Protein AF-A0AAW2SGS2-F1 (afdb_monomer_lite)

Foldseek 3Di:
DDWDWDDDDDDDPPDDWDFDDDPPNFTKTWDWDPPPPPPDITIGIDGDPVCCVVCVVVVVVVVVVVVVVVVVVVLQAKEWEADADDPDPLPRTDIDGDDDPAALVPQDDDPVVSVVVVVVLVVLVVCPVVCVVVVHDSDDDDDDDDDPPNCPVSNVSNVCVVVSYHHYDYDCVSQDDPVSVVVVVVPDDDDPSD

Sequence (194 aa):
MYYLFCFGYLRPGTGENQFIADHSSARVWLEDENCEENGVKSLVLKIRKNDKRRILVPYLQHIHQAFDEIEQKRKEVRLYVNVENGLQRDGRWRSTSFTHPATMETVVMDADLKTRIKSDLENFLKSRQYYHRLGRVWKRSYLLYGSAGTGKSTFIAAMAKLLSYDIYEINLHKVENDADLKYLLSKQRKSPYS

Secondary structure (DSSP, 8-state):
-------S-----TT-------TT----EEEEEE-TTTS-EEEEEE--TTTHHHHHHHHHHHHHHHHHHHHHHH--PEEEEE-S---STTTTEEEEE---S--TTTS-S-HHHHHHHHHHHHHHHHTHHHHHHTT----------SSTTSSHHHHHHHHHHHHT--EEE--GGG--SHHHHHHHHHTSPPPTT-

Organism: NCBI:txid2727402

InterPro domains:
  IPR003959 ATPase, AAA-type, core [PF00004] (142-178)
  IPR027417 P-loop containing nucleoside triphosphate hydrolase [G3DSA:3.40.50.300] (94-192)
  IPR027417 P-loop containing nucleoside triphosphate hydrolase [SSF52540] (67-174)
  IPR050747 Mitochondrial chaperone BCS1 subfamily [PTHR23070] (26-187)

pLDDT: mean 73.41, std 19.07, range [25.39, 92.88]

Radius of gyration: 23.43 Å; chains: 1; bounding box: 40×42×60 Å

Structure (mmCIF, N/CA/C/O backbone):
data_AF-A0AAW2SGS2-F1
#
_entry.id   AF-A0AAW2SGS2-F1
#
loop_
_atom_site.group_PDB
_atom_site.id
_atom_site.type_symbol
_atom_site.label_atom_id
_atom_site.label_alt_id
_atom_site.label_comp_id
_atom_site.label_asym_id
_atom_site.label_entity_id
_atom_site.label_seq_id
_atom_site.pdbx_PDB_ins_code
_atom_site.Cartn_x
_atom_site.Cartn_y
_atom_site.Cartn_z
_atom_site.occupancy
_atom_site.B_iso_or_equiv
_atom_site.auth_seq_id
_atom_site.auth_comp_id
_atom_site.auth_asym_id
_atom_site.auth_atom_id
_atom_site.pdbx_PDB_model_num
ATOM 1 N N . MET A 1 1 ? -19.964 -9.150 40.022 1.00 25.39 1 MET A N 1
ATOM 2 C CA . MET A 1 1 ? -18.669 -9.102 39.315 1.00 25.39 1 MET A CA 1
ATOM 3 C C . MET A 1 1 ? -18.929 -9.425 37.860 1.00 25.39 1 MET A C 1
ATOM 5 O O . MET A 1 1 ? -19.714 -10.325 37.613 1.00 25.39 1 MET A O 1
ATOM 9 N N . TYR A 1 2 ? -18.366 -8.674 36.920 1.00 30.22 2 TYR A N 1
ATOM 10 C CA . TYR A 1 2 ? -18.382 -9.043 35.504 1.00 30.22 2 TYR A CA 1
ATOM 11 C C . TYR A 1 2 ? -17.002 -8.722 34.938 1.00 30.22 2 TYR A C 1
ATOM 13 O O . TYR A 1 2 ? -16.531 -7.601 35.119 1.00 30.22 2 TYR A O 1
ATOM 21 N N . TYR A 1 3 ? -16.382 -9.726 34.323 1.00 27.55 3 TYR A N 1
ATOM 22 C CA . TYR A 1 3 ? -15.033 -9.707 33.764 1.00 27.55 3 TYR A CA 1
ATOM 23 C C . TYR A 1 3 ? -15.078 -9.146 32.339 1.00 27.55 3 TYR A C 1
ATOM 25 O O . TYR A 1 3 ? -15.959 -9.514 31.562 1.00 27.55 3 TYR A O 1
ATOM 33 N N . LEU A 1 4 ? -14.153 -8.249 31.998 1.00 35.22 4 LEU A N 1
ATOM 34 C CA . LEU A 1 4 ? -13.966 -7.747 30.639 1.00 35.22 4 LEU A CA 1
ATOM 35 C C . LEU A 1 4 ? -12.483 -7.907 30.294 1.00 35.22 4 LEU A C 1
ATOM 37 O O . LEU A 1 4 ? -11.644 -7.239 30.887 1.00 35.22 4 LEU A O 1
ATOM 41 N N . PHE A 1 5 ? -12.174 -8.823 29.376 1.00 27.20 5 PHE A N 1
ATOM 42 C CA . PHE A 1 5 ? -10.818 -9.053 28.884 1.00 27.20 5 PHE A CA 1
ATOM 43 C C . PHE A 1 5 ? -10.431 -7.942 27.904 1.00 27.20 5 PHE A C 1
ATOM 45 O O . PHE A 1 5 ? -11.118 -7.729 26.905 1.00 27.20 5 PHE A O 1
ATOM 52 N N . CYS A 1 6 ? -9.324 -7.252 28.168 1.00 30.41 6 CYS A N 1
ATOM 53 C CA . CYS A 1 6 ? -8.683 -6.353 27.211 1.00 30.41 6 CYS A CA 1
ATOM 54 C C . CYS A 1 6 ? -7.368 -6.984 26.739 1.00 30.41 6 CYS A C 1
ATOM 56 O O . CYS A 1 6 ? -6.490 -7.272 27.550 1.00 30.41 6 CYS A O 1
ATOM 58 N N . PHE A 1 7 ? -7.233 -7.203 25.429 1.00 26.70 7 PHE A N 1
ATOM 59 C CA . PHE A 1 7 ? -5.984 -7.639 24.808 1.00 26.70 7 PHE A CA 1
ATOM 60 C C . PHE A 1 7 ? -5.076 -6.428 24.541 1.00 26.70 7 PHE A C 1
ATOM 62 O O . PHE A 1 7 ? -5.429 -5.554 23.757 1.00 26.70 7 PHE A O 1
ATOM 69 N N . GLY A 1 8 ? -3.867 -6.448 25.112 1.00 28.47 8 GLY A N 1
ATOM 70 C CA . GLY A 1 8 ? -2.666 -5.937 24.441 1.00 28.47 8 GLY A CA 1
ATOM 71 C C . GLY A 1 8 ? -2.129 -4.551 24.830 1.00 28.47 8 GLY A C 1
ATOM 72 O O . GLY A 1 8 ? -2.483 -3.545 24.232 1.00 28.47 8 GLY A O 1
ATOM 73 N N . TYR A 1 9 ? -1.103 -4.573 25.691 1.00 33.41 9 TYR A N 1
ATOM 74 C CA . TYR A 1 9 ? 0.037 -3.639 25.771 1.00 33.41 9 TYR A CA 1
ATOM 75 C C . TYR A 1 9 ? -0.216 -2.169 26.156 1.00 33.41 9 TYR A C 1
ATOM 77 O O . TYR A 1 9 ? 0.120 -1.248 25.412 1.00 33.41 9 TYR A O 1
ATOM 85 N N . LEU A 1 10 ? -0.602 -1.948 27.414 1.00 33.47 10 LEU A N 1
ATOM 86 C CA . LEU A 1 10 ? -0.064 -0.821 28.183 1.00 33.47 10 LEU A CA 1
ATOM 87 C C . LEU A 1 10 ? 1.308 -1.236 28.739 1.00 33.47 10 LEU A C 1
ATOM 89 O O . LEU A 1 10 ? 1.471 -2.340 29.257 1.00 33.47 10 LEU A O 1
ATOM 93 N N . ARG A 1 11 ? 2.325 -0.383 28.562 1.00 31.25 11 ARG A N 1
ATOM 94 C CA . ARG A 1 11 ? 3.673 -0.578 29.124 1.00 31.25 11 ARG A CA 1
ATOM 95 C C . ARG A 1 11 ? 3.544 -0.901 30.624 1.00 31.25 11 ARG A C 1
ATOM 97 O O . ARG A 1 11 ? 2.903 -0.113 31.318 1.00 31.25 11 ARG A O 1
ATOM 104 N N . PRO A 1 12 ? 4.150 -1.989 31.134 1.00 31.75 12 PRO A N 1
ATOM 105 C CA . PRO A 1 12 ? 4.134 -2.275 32.558 1.00 31.75 12 PRO A CA 1
ATOM 106 C C . PRO A 1 12 ? 5.032 -1.248 33.253 1.00 31.75 12 PRO A C 1
ATOM 108 O O . PRO A 1 12 ? 6.253 -1.379 33.275 1.00 31.75 12 PRO A O 1
ATOM 111 N N . GLY A 1 13 ? 4.419 -0.184 33.768 1.00 30.98 13 GLY A N 1
ATOM 112 C CA . GLY A 1 13 ? 4.980 0.543 34.893 1.00 30.98 13 GLY A CA 1
ATOM 113 C C . GLY A 1 13 ? 4.906 -0.399 36.083 1.00 30.98 13 GLY A C 1
ATOM 114 O O . GLY A 1 13 ? 3.822 -0.794 36.497 1.00 30.98 13 GLY A O 1
ATOM 115 N N . THR A 1 14 ? 6.066 -0.827 36.554 1.00 33.97 14 THR A N 1
ATOM 116 C CA . THR A 1 14 ? 6.258 -1.592 37.781 1.00 33.97 14 THR A CA 1
ATOM 117 C C . THR A 1 14 ? 5.384 -1.059 38.919 1.00 33.97 14 THR A C 1
ATOM 119 O O . THR A 1 14 ? 5.601 0.052 39.390 1.00 33.97 14 THR A O 1
ATOM 122 N N . GLY A 1 15 ? 4.445 -1.883 39.384 1.00 34.34 15 GLY A N 1
ATOM 123 C CA . GLY A 1 15 ? 4.134 -1.987 40.809 1.00 34.34 15 GLY A CA 1
ATOM 124 C C . GLY A 1 15 ? 3.063 -1.090 41.426 1.00 34.34 15 GLY A C 1
ATOM 125 O O . GLY A 1 15 ? 2.877 -1.221 42.629 1.00 34.34 15 GLY A O 1
ATOM 126 N N . GLU A 1 16 ? 2.326 -0.247 40.697 1.00 33.62 16 GLU A N 1
ATOM 127 C CA . GLU A 1 16 ? 1.284 0.570 41.345 1.00 33.62 16 GLU A CA 1
ATOM 128 C C . GLU A 1 16 ? -0.022 0.658 40.553 1.00 33.62 16 GLU A C 1
ATOM 130 O O . GLU A 1 16 ? -0.056 1.007 39.373 1.00 33.62 16 GLU A O 1
ATOM 135 N N . ASN A 1 17 ? -1.112 0.350 41.264 1.00 39.94 17 ASN A N 1
ATOM 136 C CA . ASN A 1 17 ? -2.503 0.555 40.872 1.00 39.94 17 ASN A CA 1
ATOM 137 C C . ASN A 1 17 ? -2.680 1.929 40.206 1.00 39.94 17 ASN A C 1
ATOM 139 O O . ASN A 1 17 ? -2.642 2.961 40.880 1.00 39.94 17 ASN A O 1
ATOM 143 N N . GLN A 1 18 ? -2.903 1.962 38.892 1.00 44.25 18 GLN A N 1
ATOM 144 C CA . GLN A 1 18 ? -3.145 3.226 38.202 1.00 44.25 18 GLN A CA 1
ATOM 145 C C . GLN A 1 18 ? -4.582 3.693 38.447 1.00 44.25 18 GLN A C 1
ATOM 147 O O . GLN A 1 18 ? -5.552 3.088 37.987 1.00 44.25 18 GLN A O 1
ATOM 152 N N . PHE A 1 19 ? -4.706 4.803 39.173 1.00 41.38 19 PHE A N 1
ATOM 153 C CA . PHE A 1 19 ? -5.949 5.546 39.330 1.00 41.38 19 PHE A CA 1
ATOM 154 C C . PHE A 1 19 ? -6.222 6.349 38.060 1.00 41.38 19 PHE A C 1
ATOM 156 O O . PHE A 1 19 ? -5.546 7.339 37.791 1.00 41.38 19 PHE A O 1
ATOM 163 N N . ILE A 1 20 ? -7.246 5.964 37.301 1.00 48.28 20 ILE A N 1
ATOM 164 C CA . ILE A 1 20 ? -7.770 6.806 36.223 1.00 48.28 20 ILE A CA 1
ATOM 165 C C . ILE A 1 20 ? -9.028 7.484 36.764 1.00 48.28 20 ILE A C 1
ATOM 167 O O . ILE A 1 20 ? -10.113 6.901 36.784 1.00 48.28 20 ILE A O 1
ATOM 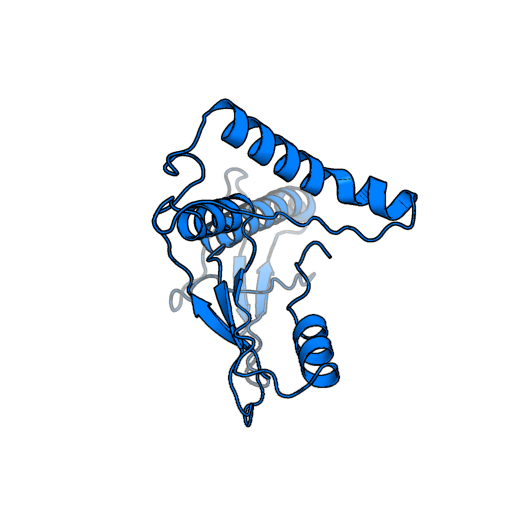171 N N . ALA A 1 21 ? -8.856 8.702 37.280 1.00 40.38 21 ALA A N 1
ATOM 172 C CA . ALA A 1 21 ? -9.964 9.589 37.601 1.00 40.38 21 ALA A CA 1
ATOM 173 C C . ALA A 1 21 ? -10.384 10.304 36.313 1.00 40.38 21 ALA A C 1
ATOM 175 O O . ALA A 1 21 ? -9.720 11.233 35.864 1.00 40.38 21 ALA A O 1
ATOM 176 N N . ASP A 1 22 ? -11.469 9.839 35.703 1.00 44.19 22 ASP A N 1
ATOM 177 C CA . ASP A 1 22 ? -12.114 10.567 34.613 1.00 44.19 22 ASP A CA 1
ATOM 178 C C . ASP A 1 22 ? -12.900 11.775 35.173 1.00 44.19 22 ASP A C 1
ATOM 180 O O . ASP A 1 22 ? -13.290 11.786 36.347 1.00 44.19 22 ASP A O 1
ATOM 184 N N . HIS A 1 23 ? -13.192 12.772 34.328 1.00 43.25 23 HIS A N 1
ATOM 185 C CA . HIS A 1 23 ? -13.952 14.008 34.620 1.00 43.25 23 HIS A CA 1
ATOM 186 C C . HIS A 1 23 ? -15.365 13.778 35.202 1.00 43.25 23 HIS A C 1
ATOM 188 O O . HIS A 1 23 ? -16.111 14.713 35.486 1.00 43.25 23 HIS A O 1
ATOM 194 N N . SER A 1 24 ? -15.744 12.518 35.383 1.00 44.75 24 SER A N 1
ATOM 195 C CA . SER A 1 24 ? -17.030 12.028 35.836 1.00 44.75 24 SER A CA 1
ATOM 196 C C . SER A 1 24 ? -17.050 11.597 37.318 1.00 44.75 24 SER A C 1
ATOM 198 O O . SER A 1 24 ? -18.012 10.954 37.734 1.00 44.75 24 SER A O 1
ATOM 200 N N . SER A 1 25 ? -16.056 11.957 38.144 1.00 50.19 25 SER A N 1
ATOM 201 C CA . SER A 1 25 ? -15.993 11.670 39.601 1.00 50.19 25 SER A CA 1
ATOM 202 C C . SER A 1 25 ? -16.069 10.183 39.982 1.00 50.19 25 SER A C 1
ATOM 204 O O . SER A 1 25 ? -16.288 9.838 41.147 1.00 50.19 25 SER A O 1
ATOM 206 N N . ALA A 1 26 ? -15.899 9.279 39.017 1.00 54.47 26 ALA A N 1
ATOM 207 C CA . ALA A 1 26 ? -16.003 7.852 39.246 1.00 54.47 26 ALA A CA 1
ATOM 208 C C . ALA A 1 26 ? -14.630 7.208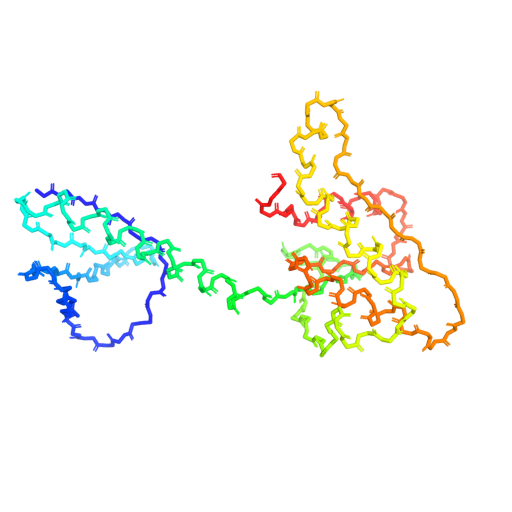 39.439 1.00 54.47 26 ALA A C 1
ATOM 210 O O . ALA A 1 26 ? -13.688 7.474 38.698 1.00 54.47 26 ALA A O 1
ATOM 211 N N . ARG A 1 27 ? -14.528 6.330 40.443 1.00 56.44 27 ARG A N 1
ATOM 212 C CA . ARG A 1 27 ? -13.300 5.582 40.740 1.00 56.44 27 ARG A CA 1
ATOM 213 C C . ARG A 1 27 ? -13.301 4.259 39.983 1.00 56.44 27 ARG A C 1
ATOM 215 O O . ARG A 1 27 ? -14.212 3.448 40.168 1.00 56.44 27 ARG A O 1
ATOM 222 N N . VAL A 1 28 ? -12.271 4.053 39.174 1.00 61.44 28 VAL A N 1
ATOM 223 C CA . VAL A 1 28 ? -12.033 2.841 38.388 1.00 61.44 28 VAL A CA 1
ATOM 224 C C . VAL A 1 28 ? -10.716 2.220 38.845 1.00 61.44 28 VAL A C 1
ATOM 226 O O . VAL A 1 28 ? -9.754 2.947 39.086 1.00 61.44 28 VAL A O 1
ATOM 229 N N . TRP A 1 29 ? -10.686 0.894 38.978 1.00 61.03 29 TRP A N 1
ATOM 230 C CA . TRP A 1 29 ? -9.487 0.146 39.365 1.00 61.03 29 TRP A CA 1
ATOM 231 C C . TRP A 1 29 ? -9.065 -0.759 38.217 1.00 61.03 29 TRP A C 1
ATOM 233 O O . TRP A 1 29 ? -9.915 -1.453 37.653 1.00 61.03 29 TRP A O 1
ATOM 243 N N . LEU A 1 30 ? -7.775 -0.758 37.897 1.00 64.50 30 LEU A N 1
ATOM 244 C CA . LEU A 1 30 ? -7.169 -1.688 36.956 1.00 64.50 30 LEU A CA 1
ATOM 245 C C . LEU A 1 30 ? -6.181 -2.563 37.732 1.00 64.50 30 LEU A C 1
ATOM 247 O O . LEU A 1 30 ? -5.251 -2.035 38.338 1.00 64.50 30 LEU A O 1
ATOM 251 N N . GLU A 1 31 ? -6.401 -3.872 37.734 1.00 66.56 31 GLU A N 1
ATOM 252 C CA . GLU A 1 31 ? -5.503 -4.853 38.351 1.00 66.56 31 GLU A CA 1
ATOM 253 C C . GLU A 1 31 ? -4.899 -5.747 37.262 1.00 66.56 31 GLU A C 1
ATOM 255 O O . GLU A 1 31 ? -5.603 -6.160 36.338 1.00 66.56 31 GLU A O 1
ATOM 260 N N . ASP A 1 32 ? -3.597 -6.019 37.356 1.00 62.91 32 ASP A N 1
ATOM 261 C CA . ASP A 1 32 ? -2.896 -6.976 36.494 1.00 62.91 32 ASP A CA 1
ATOM 262 C C . ASP A 1 32 ? -2.967 -8.359 37.154 1.00 62.91 32 ASP A C 1
ATOM 264 O O . ASP A 1 32 ? -2.407 -8.576 38.231 1.00 62.91 32 ASP A O 1
ATOM 268 N N . GLU A 1 33 ? -3.698 -9.286 36.541 1.00 65.62 33 GLU A N 1
ATOM 269 C CA . GLU A 1 33 ? -3.686 -10.692 36.931 1.00 65.62 33 GLU A CA 1
ATOM 270 C C . GLU A 1 33 ? -2.581 -11.385 36.126 1.00 65.62 33 GLU A C 1
ATOM 272 O O . GLU A 1 33 ? -2.769 -11.756 34.962 1.00 65.62 33 GLU A O 1
ATOM 277 N N . ASN A 1 34 ? -1.413 -11.564 36.752 1.00 55.91 34 ASN A N 1
ATOM 278 C CA . ASN A 1 34 ? -0.358 -12.424 36.220 1.00 55.91 34 ASN A CA 1
ATOM 279 C C . ASN A 1 34 ? -0.822 -13.883 36.307 1.00 55.91 34 ASN A C 1
ATOM 281 O O . ASN A 1 34 ? -0.767 -14.510 37.363 1.00 55.91 34 ASN A O 1
ATOM 285 N N . CYS A 1 35 ? -1.304 -14.423 35.190 1.00 49.22 35 CYS A N 1
ATOM 286 C CA . CYS A 1 35 ? -1.669 -15.828 35.080 1.00 49.22 35 CYS A CA 1
ATOM 287 C C . CYS A 1 35 ? -0.408 -16.642 34.728 1.00 49.22 35 CYS A C 1
ATOM 289 O O . CYS A 1 35 ? 0.026 -16.670 33.573 1.00 49.22 35 CYS A O 1
ATOM 291 N N . GLU A 1 36 ? 0.218 -17.261 35.733 1.00 49.41 36 GLU A N 1
ATOM 292 C CA . GLU A 1 36 ? 1.554 -17.876 35.626 1.00 49.41 36 GLU A CA 1
ATOM 293 C C . GLU A 1 36 ? 1.652 -19.187 34.822 1.00 49.41 36 GLU A C 1
ATOM 295 O O . GLU A 1 36 ? 2.745 -19.727 34.710 1.00 49.41 36 GLU A O 1
ATOM 300 N N . GLU A 1 37 ? 0.603 -19.675 34.151 1.00 51.72 37 GLU A N 1
ATOM 301 C CA . GLU A 1 37 ? 0.710 -20.944 33.401 1.00 51.72 37 GLU A CA 1
ATOM 302 C C . GLU A 1 37 ? 0.590 -20.856 31.872 1.00 51.72 37 GLU A C 1
ATOM 304 O O . GLU A 1 37 ? 0.771 -21.870 31.211 1.00 51.72 37 GLU A O 1
ATOM 309 N N . ASN A 1 38 ? 0.385 -19.681 31.253 1.00 49.72 38 ASN A N 1
ATOM 310 C CA . ASN A 1 38 ? 0.342 -19.595 29.774 1.00 49.72 38 ASN A CA 1
ATOM 311 C C . ASN A 1 38 ? 0.895 -18.301 29.141 1.00 49.72 38 ASN A C 1
ATOM 313 O O . ASN A 1 38 ? 0.697 -18.064 27.950 1.00 49.72 38 ASN A O 1
ATOM 317 N N . GLY A 1 39 ? 1.583 -17.434 29.891 1.00 56.81 39 GLY A N 1
ATOM 318 C CA . GLY A 1 39 ? 2.142 -16.182 29.345 1.00 56.81 39 GLY A CA 1
ATOM 319 C C . GLY A 1 39 ? 1.094 -15.175 28.837 1.00 56.81 39 GLY A C 1
ATOM 320 O O . GLY A 1 39 ? 1.447 -14.151 28.248 1.00 56.81 39 GLY A O 1
ATOM 321 N N . VAL A 1 40 ? -0.194 -15.444 29.069 1.00 52.19 40 VAL A N 1
ATOM 322 C CA . VAL A 1 40 ? -1.301 -14.543 28.752 1.00 52.19 40 VAL A CA 1
ATOM 323 C C . VAL A 1 40 ? -1.455 -13.572 29.916 1.00 52.19 40 VAL A C 1
ATOM 325 O O . VAL A 1 40 ? -1.814 -13.968 31.020 1.00 52.19 40 VAL A O 1
ATOM 328 N N . LYS A 1 41 ? -1.171 -12.293 29.663 1.00 60.16 41 LYS A N 1
ATOM 329 C CA . LYS A 1 41 ? -1.404 -11.210 30.624 1.00 60.16 41 LYS A CA 1
ATOM 330 C C . LYS A 1 41 ? -2.873 -10.803 30.584 1.00 60.16 41 LYS A C 1
ATOM 332 O O . LYS A 1 41 ? -3.381 -10.484 29.506 1.00 60.16 41 LYS A O 1
ATOM 337 N N . SER A 1 42 ? -3.539 -10.799 31.733 1.00 58.84 42 SER A N 1
ATOM 338 C CA . SER A 1 42 ? -4.941 -10.396 31.873 1.00 58.84 42 SER A CA 1
ATOM 339 C C . SER A 1 42 ? -5.057 -9.133 32.716 1.00 58.84 42 SER A C 1
ATOM 341 O O . SER A 1 42 ? -4.542 -9.071 33.822 1.00 58.84 42 SER A O 1
ATOM 343 N N . LEU A 1 43 ? -5.773 -8.132 32.203 1.00 67.06 43 LEU A N 1
ATOM 344 C CA . LEU A 1 43 ? -6.080 -6.896 32.925 1.00 67.06 43 LEU A CA 1
ATOM 345 C C . LEU A 1 43 ? -7.545 -6.918 33.369 1.00 67.06 43 LEU A C 1
ATOM 347 O O . LEU A 1 43 ? -8.438 -7.132 32.545 1.00 67.06 43 LEU A O 1
ATOM 351 N N . VAL A 1 44 ? -7.797 -6.668 34.655 1.00 71.50 44 VAL A N 1
ATOM 352 C CA . VAL A 1 44 ? -9.133 -6.665 35.261 1.00 71.50 44 VAL A CA 1
ATOM 353 C C . VAL A 1 44 ? -9.553 -5.244 35.618 1.00 71.50 44 VAL A C 1
ATOM 355 O O . VAL A 1 44 ? -8.926 -4.570 36.430 1.00 71.50 44 VAL A O 1
ATOM 358 N N . LEU A 1 45 ? -10.672 -4.805 35.041 1.00 73.06 45 LEU A N 1
ATOM 359 C CA . LEU A 1 45 ? -11.278 -3.500 35.300 1.00 73.06 45 LEU A CA 1
ATOM 360 C C . LEU A 1 45 ? -12.413 -3.622 36.332 1.00 73.06 45 LEU A C 1
ATOM 362 O O . LEU A 1 45 ? -13.454 -4.220 36.045 1.00 73.06 45 LEU A O 1
ATOM 366 N N . LYS A 1 46 ? -12.267 -3.027 37.523 1.00 71.06 46 LYS A N 1
ATOM 367 C CA . LYS A 1 46 ? -13.317 -3.011 38.561 1.00 71.06 46 LYS A CA 1
ATOM 368 C C . LYS A 1 46 ? -14.041 -1.664 38.589 1.00 71.06 46 LYS A C 1
ATOM 370 O O . LYS A 1 46 ? -13.435 -0.613 38.794 1.00 71.06 46 LYS A O 1
ATOM 375 N N . ILE A 1 47 ? -15.367 -1.710 38.434 1.00 75.00 47 ILE A N 1
ATOM 376 C CA . ILE A 1 47 ? -16.258 -0.538 38.404 1.00 75.00 47 ILE A CA 1
ATOM 377 C C . ILE A 1 47 ? -17.451 -0.763 39.346 1.00 75.00 47 ILE A C 1
ATOM 379 O O . ILE A 1 47 ? -17.965 -1.880 39.467 1.00 75.00 47 ILE A O 1
ATOM 383 N N . ARG A 1 48 ? -17.935 0.305 39.998 1.00 72.94 48 ARG A N 1
ATOM 384 C CA . ARG A 1 48 ? -19.181 0.280 40.785 1.00 72.94 48 ARG A CA 1
ATOM 385 C C . ARG A 1 48 ? -20.401 -0.018 39.900 1.00 72.94 48 ARG A C 1
ATOM 387 O O . ARG A 1 48 ? -20.528 0.491 38.790 1.00 72.94 48 ARG A O 1
ATOM 394 N N . LYS A 1 49 ? -21.349 -0.812 40.418 1.00 71.38 49 LYS A N 1
ATOM 395 C CA . LYS A 1 49 ? -22.535 -1.289 39.672 1.00 71.38 49 LYS A CA 1
ATOM 396 C C . LYS A 1 49 ? -23.387 -0.149 39.093 1.00 71.38 49 LYS A C 1
ATOM 398 O O . LYS A 1 49 ? -23.873 -0.281 37.972 1.00 71.38 49 LYS A O 1
ATOM 403 N N . ASN A 1 50 ? -23.526 0.953 39.832 1.00 73.94 50 ASN A N 1
ATOM 404 C CA . ASN A 1 50 ? -24.365 2.096 39.452 1.00 73.94 50 ASN A CA 1
ATOM 405 C C . ASN A 1 50 ? -23.751 2.935 38.322 1.00 73.94 50 ASN A C 1
ATOM 407 O O . ASN A 1 50 ? -24.484 3.485 37.508 1.00 73.94 50 ASN A O 1
ATOM 411 N N . ASP A 1 51 ? -22.422 2.958 38.210 1.00 70.19 51 ASP A N 1
ATOM 412 C CA . ASP A 1 51 ? -21.718 3.757 37.203 1.00 70.19 51 ASP A CA 1
ATOM 413 C C . ASP A 1 51 ? -21.348 2.956 35.943 1.00 70.19 51 ASP A C 1
ATOM 415 O O . ASP A 1 51 ? -20.836 3.513 34.971 1.00 70.19 51 ASP A O 1
ATOM 419 N N . LYS A 1 52 ? -21.654 1.648 35.915 1.00 70.31 52 LYS A N 1
ATOM 420 C CA . LYS A 1 52 ? -21.284 0.725 34.829 1.00 70.31 52 LYS A CA 1
ATOM 421 C C . LYS A 1 52 ? -21.666 1.256 33.447 1.00 70.31 52 LYS A C 1
ATOM 423 O O . LYS A 1 52 ? -20.830 1.283 32.555 1.00 70.31 52 LYS A O 1
ATOM 428 N N . ARG A 1 53 ? -22.925 1.665 33.253 1.00 71.31 53 ARG A N 1
ATOM 429 C CA . ARG A 1 53 ? -23.405 2.128 31.935 1.00 71.31 53 ARG A CA 1
ATOM 430 C C . ARG A 1 53 ? -22.801 3.473 31.535 1.00 71.31 53 ARG A C 1
ATOM 432 O O . ARG A 1 53 ? -22.625 3.716 30.348 1.00 71.31 53 ARG A O 1
ATOM 439 N N . ARG A 1 54 ? -22.478 4.317 32.519 1.00 73.25 54 ARG A N 1
ATOM 440 C CA . ARG A 1 54 ? -21.970 5.672 32.298 1.00 73.25 54 ARG A CA 1
ATOM 441 C C . ARG A 1 54 ? -20.483 5.691 31.957 1.00 73.25 54 ARG A C 1
ATOM 443 O O . ARG A 1 54 ? -20.080 6.534 31.176 1.00 73.25 54 ARG A O 1
ATOM 450 N N . ILE A 1 55 ? -19.697 4.766 32.510 1.00 75.69 55 ILE A N 1
ATOM 451 C CA . ILE A 1 55 ? -18.236 4.723 32.327 1.00 75.69 55 ILE A CA 1
ATOM 452 C C . ILE A 1 55 ? -17.830 3.772 31.207 1.00 75.69 55 ILE A C 1
ATOM 454 O O . ILE A 1 55 ? -16.917 4.073 30.449 1.00 75.69 55 ILE A O 1
ATOM 458 N N . LEU A 1 56 ? -18.501 2.624 31.075 1.00 77.19 56 LEU A N 1
ATOM 459 C CA . LEU A 1 56 ? -18.052 1.581 30.152 1.00 77.19 56 LEU A CA 1
ATOM 460 C C . LEU A 1 56 ? -18.138 2.026 28.688 1.00 77.19 56 LEU A C 1
ATOM 462 O O . LEU A 1 56 ? -17.261 1.685 27.905 1.00 77.19 56 LEU A O 1
ATOM 466 N N . VAL A 1 57 ? -19.162 2.807 28.327 1.00 79.38 57 VAL A N 1
ATOM 467 C CA . VAL A 1 57 ? -19.320 3.305 26.953 1.00 79.38 57 VAL A CA 1
ATOM 468 C C . VAL A 1 57 ? -18.229 4.331 26.597 1.00 79.38 57 VAL A C 1
ATOM 470 O O . VAL A 1 57 ? -17.511 4.069 25.632 1.00 79.38 57 VAL A O 1
ATOM 473 N N . PRO A 1 58 ? -18.009 5.421 27.366 1.00 79.12 58 PRO A N 1
ATOM 474 C CA . PRO A 1 58 ? -16.901 6.346 27.104 1.00 79.12 58 PRO A CA 1
ATOM 475 C C . PRO A 1 58 ? -15.523 5.687 27.181 1.00 79.12 58 PRO A C 1
ATOM 477 O O . PRO A 1 58 ? -14.656 5.984 26.368 1.00 79.12 58 PRO A O 1
ATOM 480 N N . TYR A 1 59 ? -15.318 4.756 28.117 1.00 75.56 59 TYR A N 1
ATOM 481 C CA . TYR A 1 59 ? -14.039 4.065 28.268 1.00 75.56 59 TYR A CA 1
ATOM 482 C C . TYR A 1 59 ? -13.719 3.165 27.069 1.00 75.56 59 TYR A C 1
ATOM 484 O O . TYR A 1 59 ? -12.604 3.201 26.558 1.00 75.56 59 TYR A O 1
ATOM 492 N N . LEU A 1 60 ? -14.697 2.399 26.567 1.00 78.88 60 LEU A N 1
ATOM 493 C CA . LEU A 1 60 ? -14.516 1.611 25.344 1.00 78.88 60 LEU A CA 1
ATOM 494 C C . LEU A 1 60 ? -14.265 2.509 24.130 1.00 78.88 60 LEU A C 1
ATOM 496 O O . LEU A 1 60 ? -13.394 2.201 23.325 1.00 78.88 60 LEU A O 1
ATOM 500 N N . GLN A 1 61 ? -14.977 3.633 24.012 1.00 77.94 61 GLN A N 1
ATOM 501 C CA . GLN A 1 61 ? -14.720 4.616 22.954 1.00 77.94 61 GLN A CA 1
ATOM 502 C C . GLN A 1 61 ? -13.300 5.183 23.035 1.00 77.94 61 GLN A C 1
ATOM 504 O O . GLN A 1 61 ? -12.623 5.260 22.014 1.00 77.94 61 GLN A O 1
ATOM 509 N N . HIS A 1 62 ? -12.825 5.511 24.236 1.00 75.69 62 HIS A N 1
ATOM 510 C CA . HIS A 1 62 ? -11.457 5.964 24.458 1.00 75.69 62 HIS A CA 1
ATOM 511 C C . HIS A 1 62 ? -10.430 4.878 24.107 1.00 75.69 62 HIS A C 1
ATOM 513 O O . HIS A 1 62 ? -9.423 5.180 23.477 1.00 75.69 62 HIS A O 1
ATOM 519 N N . ILE A 1 63 ? -10.683 3.605 24.445 1.00 77.88 63 ILE A N 1
ATOM 520 C CA . ILE A 1 63 ? -9.821 2.489 24.019 1.00 77.88 63 ILE A CA 1
ATOM 521 C C . ILE A 1 63 ? -9.792 2.381 22.495 1.00 77.88 63 ILE A C 1
ATOM 523 O O . ILE A 1 63 ? -8.714 2.216 21.937 1.00 77.88 63 ILE A O 1
ATOM 527 N N . HIS A 1 64 ? -10.937 2.491 21.819 1.00 76.88 64 HIS A N 1
ATOM 528 C CA . HIS A 1 64 ? -10.981 2.477 20.357 1.00 76.88 64 HIS A CA 1
ATOM 529 C C . HIS A 1 64 ? -10.185 3.639 19.755 1.00 76.88 64 HIS A C 1
ATOM 531 O O . HIS A 1 64 ? -9.374 3.409 18.868 1.00 76.88 64 HIS A O 1
ATOM 537 N N . GLN A 1 65 ? -10.336 4.855 20.283 1.00 75.88 65 GLN A N 1
ATOM 538 C CA . GLN A 1 65 ? -9.560 6.015 19.837 1.00 75.88 65 GLN A CA 1
ATOM 539 C C . GLN A 1 65 ? -8.058 5.827 20.072 1.00 75.88 65 GLN A C 1
ATOM 541 O O . GLN A 1 65 ? -7.262 6.024 19.159 1.00 75.88 65 GLN A O 1
ATOM 546 N N . ALA A 1 66 ? -7.662 5.387 21.268 1.00 74.38 66 ALA A N 1
ATOM 547 C CA . ALA A 1 66 ? -6.267 5.114 21.590 1.00 74.38 66 ALA A CA 1
ATOM 548 C C . ALA A 1 66 ? -5.695 3.985 20.718 1.00 74.38 66 ALA A C 1
ATOM 550 O O . ALA A 1 66 ? -4.554 4.071 20.271 1.00 74.38 66 ALA A O 1
ATOM 551 N N . PHE A 1 67 ? -6.483 2.942 20.441 1.00 76.62 67 PHE A N 1
ATOM 552 C CA . PHE A 1 67 ? -6.112 1.864 19.530 1.00 76.62 67 PHE A CA 1
ATOM 553 C C . PHE A 1 67 ? -5.909 2.392 18.110 1.00 76.62 67 PHE A C 1
ATOM 555 O O . PHE A 1 67 ? -4.860 2.134 17.526 1.00 76.62 67 PHE A O 1
ATOM 562 N N . ASP A 1 68 ? -6.846 3.184 17.588 1.00 73.06 68 ASP A N 1
ATOM 563 C CA . ASP A 1 68 ? -6.757 3.783 16.257 1.00 73.06 68 ASP A CA 1
ATOM 564 C C . ASP A 1 68 ? -5.542 4.713 16.141 1.00 73.06 68 ASP A C 1
ATOM 566 O O . ASP A 1 68 ? -4.823 4.671 15.143 1.00 73.06 68 ASP A O 1
ATOM 570 N N . GLU A 1 69 ? -5.251 5.518 17.166 1.00 71.12 69 GLU A N 1
ATOM 571 C CA . GLU A 1 69 ? -4.055 6.364 17.215 1.00 71.12 69 GLU A CA 1
ATOM 572 C C . GLU A 1 69 ? -2.762 5.545 17.246 1.00 71.12 69 GLU A C 1
ATOM 574 O O . GLU A 1 69 ? -1.780 5.894 16.584 1.00 71.12 69 GLU A O 1
ATOM 579 N N . ILE A 1 70 ? -2.734 4.462 18.024 1.00 68.25 70 ILE A N 1
ATOM 580 C CA . ILE A 1 70 ? -1.575 3.573 18.115 1.00 68.25 70 ILE A CA 1
ATOM 581 C C . ILE A 1 70 ? -1.386 2.821 16.799 1.00 68.25 70 ILE A C 1
ATOM 583 O O . ILE A 1 70 ? -0.254 2.722 16.334 1.00 68.25 70 ILE A O 1
ATOM 587 N N . GLU A 1 71 ? -2.452 2.333 16.168 1.00 68.44 71 GLU A N 1
ATOM 588 C CA . GLU A 1 71 ? -2.388 1.724 14.841 1.00 68.44 71 GLU A CA 1
ATOM 589 C C . GLU A 1 71 ? -1.930 2.732 13.795 1.00 68.44 71 GLU A C 1
ATOM 591 O O . GLU A 1 71 ? -1.052 2.418 12.997 1.00 68.44 71 GLU A O 1
ATOM 596 N N . GLN A 1 72 ? -2.433 3.967 13.829 1.00 60.88 72 GLN A N 1
ATOM 597 C CA . GLN A 1 72 ? -1.963 5.030 12.944 1.00 60.88 72 GLN A CA 1
ATOM 598 C C . GLN A 1 72 ? -0.472 5.321 13.132 1.00 60.88 72 GLN A C 1
ATOM 600 O O . GLN A 1 72 ? 0.242 5.482 12.144 1.00 60.88 72 GLN A O 1
ATOM 605 N N . LYS A 1 73 ? 0.018 5.321 14.377 1.00 57.38 73 LYS A N 1
ATOM 606 C CA . LYS A 1 73 ? 1.446 5.478 14.700 1.00 57.38 73 LYS A CA 1
ATOM 607 C C . LYS A 1 73 ? 2.280 4.242 14.339 1.00 57.38 73 LYS A C 1
ATOM 609 O O . LYS A 1 73 ? 3.456 4.386 14.026 1.00 57.38 73 LYS A O 1
ATOM 614 N N . ARG A 1 74 ? 1.689 3.042 14.363 1.00 57.88 74 ARG A N 1
ATOM 615 C CA . ARG A 1 74 ? 2.328 1.750 14.043 1.00 57.88 74 ARG A CA 1
ATOM 616 C C . ARG A 1 74 ? 2.178 1.316 12.585 1.00 57.88 74 ARG A C 1
ATOM 618 O O . ARG A 1 74 ? 2.634 0.223 12.250 1.00 57.88 74 ARG A O 1
ATOM 625 N N . LYS A 1 75 ? 1.582 2.135 11.712 1.00 64.12 75 LYS A N 1
ATOM 626 C CA . LYS A 1 75 ? 1.510 1.921 10.253 1.00 64.12 75 LYS A CA 1
ATOM 627 C C . LYS A 1 75 ? 2.884 2.071 9.584 1.00 64.12 75 LYS A C 1
ATOM 629 O O . LYS A 1 75 ? 3.067 2.824 8.631 1.00 64.12 75 LYS A O 1
ATOM 634 N N . GLU A 1 76 ? 3.872 1.347 10.087 1.00 71.38 76 GLU A N 1
ATOM 635 C CA . GLU A 1 76 ? 5.126 1.126 9.393 1.00 71.38 76 GLU A CA 1
ATOM 636 C C . GLU A 1 76 ? 4.837 0.206 8.211 1.00 71.38 76 GLU A C 1
ATOM 638 O O . GLU A 1 76 ? 4.496 -0.967 8.376 1.00 71.38 76 GLU A O 1
ATOM 643 N N . VAL A 1 77 ? 4.946 0.763 7.008 1.00 82.81 77 VAL A N 1
ATOM 644 C CA . VAL A 1 77 ? 4.921 -0.020 5.775 1.00 82.81 77 VAL A CA 1
ATOM 645 C C . VAL A 1 77 ? 6.065 -1.030 5.836 1.00 82.81 77 VAL A C 1
ATOM 647 O O . VAL A 1 77 ? 7.191 -0.686 6.201 1.00 82.81 77 VAL A O 1
ATOM 650 N N . ARG A 1 78 ? 5.797 -2.287 5.481 1.00 88.00 78 ARG A N 1
ATOM 651 C CA . ARG A 1 78 ? 6.838 -3.311 5.345 1.00 88.00 78 ARG A CA 1
ATOM 652 C C . ARG A 1 78 ? 7.161 -3.554 3.881 1.00 88.00 78 ARG A C 1
ATOM 654 O O . ARG A 1 78 ? 6.274 -3.550 3.031 1.00 88.00 78 ARG A O 1
ATOM 661 N N . LEU A 1 79 ? 8.436 -3.794 3.598 1.00 89.50 79 LEU A N 1
ATOM 662 C CA . LEU A 1 79 ? 8.909 -4.266 2.301 1.00 89.50 79 LEU A CA 1
ATOM 663 C C . LEU A 1 79 ? 9.154 -5.769 2.390 1.00 89.50 79 LEU A C 1
ATOM 665 O O . LEU A 1 79 ? 9.888 -6.237 3.259 1.00 89.50 79 LEU A O 1
ATOM 669 N N . TYR A 1 80 ? 8.551 -6.509 1.474 1.00 89.38 80 TYR A N 1
ATOM 670 C CA . TYR A 1 80 ? 8.700 -7.943 1.323 1.00 89.38 80 TYR A CA 1
ATOM 671 C C . TYR A 1 80 ? 9.450 -8.241 0.033 1.00 89.38 80 TYR A C 1
ATOM 673 O O . TYR A 1 80 ? 9.026 -7.818 -1.039 1.00 89.38 80 TYR A O 1
ATOM 681 N N . VAL A 1 81 ? 10.534 -9.004 0.134 1.00 89.81 81 VAL A N 1
ATOM 682 C CA . VAL A 1 81 ? 11.321 -9.451 -1.022 1.00 89.81 81 VAL A CA 1
ATOM 683 C C . VAL A 1 81 ? 11.348 -10.973 -1.040 1.00 89.81 81 VAL A C 1
ATOM 685 O O . VAL A 1 81 ? 11.501 -11.604 0.012 1.00 89.81 81 VAL A O 1
ATOM 688 N N . ASN A 1 82 ? 11.192 -11.578 -2.218 1.00 89.62 82 ASN A N 1
ATOM 689 C CA . ASN A 1 82 ? 11.314 -13.027 -2.352 1.00 89.62 82 ASN A CA 1
ATOM 690 C C . ASN A 1 82 ? 12.782 -13.477 -2.267 1.00 89.62 82 ASN A C 1
ATOM 692 O O . ASN A 1 82 ? 13.698 -12.871 -2.837 1.00 89.62 82 ASN A O 1
ATOM 696 N N . VAL A 1 83 ? 12.999 -14.569 -1.539 1.00 84.38 83 VAL A N 1
ATOM 697 C CA . VAL A 1 83 ? 14.311 -15.195 -1.357 1.00 84.38 83 VAL A CA 1
ATOM 698 C C . VAL A 1 83 ? 14.326 -16.602 -1.946 1.00 84.38 83 VAL A C 1
ATOM 700 O O . VAL A 1 83 ? 13.315 -17.304 -1.936 1.00 84.38 83 VAL A O 1
ATOM 703 N N . GLU A 1 84 ? 15.486 -16.989 -2.467 1.00 72.69 84 GLU A N 1
ATOM 704 C CA . GLU A 1 84 ? 15.761 -18.334 -2.968 1.00 72.69 84 GLU A CA 1
ATOM 705 C C . GLU A 1 84 ? 15.903 -19.282 -1.762 1.00 72.69 84 GLU A C 1
ATOM 707 O O . GLU A 1 84 ? 16.559 -18.928 -0.782 1.00 72.69 84 GLU A O 1
ATOM 712 N N . ASN A 1 85 ? 15.240 -20.443 -1.801 1.00 62.88 85 ASN A N 1
ATOM 713 C CA . ASN A 1 85 ? 15.260 -21.488 -0.764 1.00 62.88 85 ASN A CA 1
ATOM 714 C C . ASN A 1 85 ? 14.821 -21.057 0.654 1.00 62.88 85 ASN A C 1
ATOM 716 O O . ASN A 1 85 ? 15.620 -20.809 1.557 1.00 62.88 85 ASN A O 1
ATOM 720 N N . GLY A 1 86 ? 13.504 -21.045 0.889 1.00 56.38 86 GLY A N 1
ATOM 721 C CA . GLY A 1 86 ? 12.918 -20.808 2.212 1.00 56.38 86 GLY A CA 1
ATOM 722 C C . GLY A 1 86 ? 12.961 -22.043 3.120 1.00 56.38 86 GLY A C 1
ATOM 723 O O . GLY A 1 86 ? 11.952 -22.722 3.262 1.00 56.38 86 GLY A O 1
ATOM 724 N N . LEU A 1 87 ? 14.094 -22.312 3.777 1.00 50.25 87 LEU A N 1
ATOM 725 C CA . LEU A 1 87 ? 14.206 -23.327 4.848 1.00 50.25 87 LEU A CA 1
ATOM 726 C C . LEU A 1 87 ? 13.634 -22.859 6.207 1.00 50.25 87 LEU A C 1
ATOM 728 O O . LEU A 1 87 ? 13.830 -23.516 7.227 1.00 50.25 87 LEU A O 1
ATOM 732 N N . GLN A 1 88 ? 12.942 -21.718 6.261 1.00 53.03 88 GLN A N 1
ATOM 733 C CA . GLN A 1 88 ? 12.448 -21.116 7.503 1.00 53.03 88 GLN A CA 1
ATOM 734 C C . GLN A 1 88 ? 10.920 -21.119 7.592 1.00 53.03 88 GLN A C 1
ATOM 736 O O . GLN A 1 88 ? 10.214 -21.022 6.589 1.00 53.03 88 GLN A O 1
ATOM 741 N N . ARG A 1 89 ? 10.421 -21.186 8.836 1.00 53.84 89 ARG A N 1
ATOM 742 C CA . ARG A 1 89 ? 8.992 -21.210 9.201 1.00 53.84 89 ARG A CA 1
ATOM 743 C C . ARG A 1 89 ? 8.171 -20.046 8.611 1.00 53.84 89 ARG A C 1
ATOM 745 O O . ARG A 1 89 ? 6.962 -20.191 8.473 1.00 53.84 89 ARG A O 1
ATOM 752 N N . ASP A 1 90 ? 8.826 -18.952 8.214 1.00 54.91 90 ASP A N 1
ATOM 753 C CA . ASP A 1 90 ? 8.205 -17.715 7.711 1.00 54.91 90 ASP A CA 1
ATOM 754 C C . ASP A 1 90 ? 7.972 -17.681 6.183 1.00 54.91 90 ASP A C 1
ATOM 756 O O . ASP A 1 90 ? 7.423 -16.716 5.648 1.00 54.91 90 ASP A O 1
ATOM 760 N N . GLY A 1 91 ? 8.325 -18.747 5.455 1.00 69.50 91 GLY A N 1
ATOM 761 C CA . GLY A 1 91 ? 8.066 -18.864 4.016 1.00 69.50 91 GLY A CA 1
ATOM 762 C C . GLY A 1 91 ? 9.068 -18.117 3.123 1.00 69.50 91 GLY A C 1
ATOM 763 O O . GLY A 1 91 ? 10.165 -17.759 3.541 1.00 69.50 91 GLY A O 1
ATOM 764 N N . ARG A 1 92 ? 8.716 -17.921 1.841 1.00 79.75 92 ARG A N 1
ATOM 765 C CA . ARG A 1 92 ? 9.614 -17.335 0.816 1.00 79.75 92 ARG A CA 1
ATOM 766 C C . ARG A 1 92 ? 9.668 -15.805 0.798 1.00 79.75 92 ARG A C 1
ATOM 768 O O . ARG A 1 92 ? 10.414 -15.236 0.005 1.00 79.75 92 ARG A O 1
ATOM 775 N N . TRP A 1 93 ? 8.894 -15.140 1.652 1.00 86.12 93 TRP A N 1
ATOM 776 C CA . TRP A 1 93 ? 8.847 -13.684 1.752 1.00 86.12 93 TRP A CA 1
ATOM 777 C C . TRP A 1 93 ? 9.666 -13.208 2.950 1.00 86.12 93 TRP A C 1
ATOM 779 O O . TRP A 1 93 ? 9.317 -13.492 4.091 1.00 86.12 93 TRP A O 1
ATOM 789 N N . ARG A 1 94 ? 10.729 -12.435 2.708 1.00 86.06 94 ARG A N 1
ATOM 790 C CA . ARG A 1 94 ? 11.504 -11.788 3.774 1.00 86.06 94 ARG A CA 1
ATOM 791 C C . ARG A 1 94 ? 11.007 -10.363 3.973 1.00 86.06 94 ARG A C 1
ATOM 793 O O . ARG A 1 94 ? 11.054 -9.576 3.032 1.00 86.06 94 ARG A O 1
ATOM 800 N N . SER A 1 95 ? 10.553 -10.039 5.182 1.00 86.19 95 SER A N 1
ATOM 801 C CA . SER A 1 95 ? 10.087 -8.693 5.527 1.00 86.19 95 SER A CA 1
ATOM 802 C C . SER A 1 95 ? 11.195 -7.830 6.117 1.00 86.19 95 SER A C 1
ATOM 804 O O . SER A 1 95 ? 11.933 -8.291 6.987 1.00 86.19 95 SER A O 1
ATOM 806 N N . THR A 1 96 ? 11.231 -6.562 5.734 1.00 86.50 96 THR A N 1
ATOM 807 C CA . THR A 1 96 ? 12.006 -5.507 6.391 1.00 86.50 96 THR A CA 1
ATOM 808 C C . THR A 1 96 ? 11.128 -4.274 6.617 1.00 86.50 96 THR A C 1
ATOM 810 O O . THR A 1 96 ? 10.136 -4.075 5.909 1.00 86.50 96 THR A O 1
ATOM 813 N N . SER A 1 97 ? 11.461 -3.450 7.610 1.00 84.38 97 SER A N 1
ATOM 814 C CA . SER A 1 97 ? 10.809 -2.152 7.813 1.00 84.38 97 SER A CA 1
ATOM 815 C C . SER A 1 97 ? 11.094 -1.246 6.615 1.00 84.38 97 SER A C 1
ATOM 817 O O . SER A 1 97 ? 12.257 -1.041 6.259 1.00 84.38 97 SER A O 1
ATOM 819 N N . PHE A 1 98 ? 10.052 -0.702 5.990 1.00 84.06 98 PHE A N 1
ATOM 820 C CA . PHE A 1 98 ? 10.186 0.200 4.854 1.00 84.06 98 PHE A CA 1
ATOM 821 C C . PHE A 1 98 ? 9.956 1.644 5.290 1.00 84.06 98 PHE A C 1
ATOM 823 O O . PHE A 1 98 ? 8.824 2.113 5.410 1.00 84.06 98 PHE A O 1
ATOM 830 N N . THR A 1 99 ? 11.056 2.367 5.476 1.00 82.00 99 THR A N 1
ATOM 831 C CA . THR A 1 99 ? 11.029 3.790 5.815 1.00 82.00 99 THR A CA 1
ATOM 832 C C . THR A 1 99 ? 11.600 4.587 4.652 1.00 82.00 99 THR A C 1
ATOM 834 O O . THR A 1 99 ? 12.811 4.633 4.457 1.00 82.00 99 THR A O 1
ATOM 837 N N . HIS A 1 100 ? 10.724 5.226 3.874 1.00 81.25 100 HIS A N 1
ATOM 838 C CA . HIS A 1 100 ? 11.121 6.134 2.798 1.00 81.25 100 HIS A CA 1
ATOM 839 C C . HIS A 1 100 ? 10.640 7.561 3.111 1.00 81.25 100 HIS A C 1
ATOM 841 O O . HIS A 1 100 ? 9.473 7.747 3.475 1.00 81.25 100 HIS A O 1
ATOM 847 N N . PRO A 1 101 ? 11.475 8.602 2.916 1.00 84.50 101 PRO A N 1
ATOM 848 C CA . PRO A 1 101 ? 11.069 9.995 3.135 1.00 84.50 101 PRO A CA 1
ATOM 849 C C . PRO A 1 101 ? 10.002 10.499 2.148 1.00 84.50 101 PRO A C 1
ATOM 851 O O . PRO A 1 101 ? 9.472 11.590 2.327 1.00 84.50 101 PRO A O 1
ATOM 854 N N . ALA A 1 102 ? 9.663 9.718 1.118 1.00 85.12 102 ALA A N 1
ATOM 855 C CA . ALA A 1 102 ? 8.791 10.171 0.048 1.00 85.12 102 ALA A CA 1
ATOM 856 C C . ALA A 1 102 ? 7.335 10.089 0.498 1.00 85.12 102 ALA A C 1
ATOM 858 O O . ALA A 1 102 ? 6.830 9.035 0.882 1.00 85.12 102 ALA A O 1
ATOM 859 N N . THR A 1 103 ? 6.657 11.221 0.434 1.00 85.94 103 THR A N 1
ATOM 860 C CA . THR A 1 103 ? 5.205 11.342 0.513 1.00 85.94 103 THR A CA 1
ATOM 861 C C . THR A 1 103 ? 4.658 11.727 -0.852 1.00 85.94 103 THR A C 1
ATOM 863 O O . THR A 1 103 ? 5.385 12.246 -1.707 1.00 85.94 103 THR A O 1
ATOM 866 N N . MET A 1 104 ? 3.353 11.526 -1.049 1.00 84.69 104 MET A N 1
ATOM 867 C CA . MET A 1 104 ? 2.691 11.943 -2.284 1.00 84.69 104 MET A CA 1
ATOM 868 C C . MET A 1 104 ? 2.921 13.434 -2.563 1.00 84.69 104 MET A C 1
ATOM 870 O O . MET A 1 104 ? 3.044 13.835 -3.712 1.00 84.69 104 MET A O 1
ATOM 874 N N . GLU A 1 105 ? 3.067 14.251 -1.520 1.00 84.06 105 GLU A N 1
ATOM 875 C CA . GLU A 1 105 ? 3.368 15.681 -1.610 1.00 84.06 105 GLU A CA 1
ATOM 876 C C . GLU A 1 105 ? 4.788 15.963 -2.111 1.00 84.06 105 GLU A C 1
ATOM 878 O O . GLU A 1 105 ? 4.933 16.767 -3.027 1.00 84.06 105 GLU A O 1
ATOM 883 N N . THR A 1 106 ? 5.799 15.254 -1.598 1.00 86.50 106 THR A N 1
ATOM 884 C CA . THR A 1 106 ? 7.220 15.454 -1.962 1.00 86.50 106 THR A CA 1
ATOM 885 C C . THR A 1 106 ? 7.615 14.909 -3.335 1.00 86.50 106 THR A C 1
ATOM 887 O O . THR A 1 106 ? 8.645 15.300 -3.876 1.00 86.50 106 THR A O 1
ATOM 890 N N . VAL A 1 107 ? 6.837 13.979 -3.900 1.00 87.38 107 VAL A N 1
ATOM 891 C CA . VAL A 1 107 ? 7.156 13.401 -5.210 1.00 87.38 107 VAL A CA 1
ATOM 892 C C . VAL A 1 107 ? 6.951 14.444 -6.307 1.00 87.38 107 VAL A C 1
ATOM 894 O O . VAL A 1 107 ? 5.850 14.977 -6.473 1.00 87.38 107 VAL A O 1
ATOM 897 N N . VAL A 1 108 ? 8.022 14.692 -7.065 1.00 84.31 108 VAL A N 1
ATOM 898 C CA . VAL A 1 108 ? 8.054 15.617 -8.201 1.00 84.31 108 VAL A CA 1
ATOM 899 C C . VAL A 1 108 ? 7.521 14.908 -9.443 1.00 84.31 108 VAL A C 1
ATOM 901 O O . VAL A 1 108 ? 8.173 14.031 -10.004 1.00 84.31 108 VAL A O 1
ATOM 904 N N . MET A 1 109 ? 6.313 15.282 -9.850 1.00 83.19 109 MET A N 1
ATOM 905 C CA . MET A 1 109 ? 5.632 14.845 -11.068 1.00 83.19 109 MET A CA 1
ATOM 906 C C . MET A 1 109 ? 4.696 15.960 -11.531 1.00 83.19 109 MET A C 1
ATOM 908 O O . MET A 1 109 ? 4.440 16.905 -10.783 1.00 83.19 109 MET A O 1
ATOM 912 N N . ASP A 1 110 ? 4.154 15.813 -12.735 1.00 87.56 110 ASP A N 1
ATOM 913 C CA . ASP A 1 110 ? 3.087 16.674 -13.227 1.00 87.56 110 ASP A CA 1
ATOM 914 C C . ASP A 1 110 ? 1.895 16.726 -12.246 1.00 87.56 110 ASP A C 1
ATOM 916 O O . ASP A 1 110 ? 1.457 15.698 -11.708 1.00 87.56 110 ASP A O 1
ATOM 920 N N . ALA A 1 111 ? 1.404 17.938 -11.976 1.00 87.69 111 ALA A N 1
ATOM 921 C CA . ALA A 1 111 ? 0.408 18.189 -10.937 1.00 87.69 111 ALA A CA 1
ATOM 922 C C . ALA A 1 111 ? -0.958 17.574 -11.281 1.00 87.69 111 ALA A C 1
ATOM 924 O O . ALA A 1 111 ? -1.626 17.014 -10.399 1.00 87.69 111 ALA A O 1
ATOM 925 N N . ASP A 1 112 ? -1.338 17.605 -12.558 1.00 90.00 112 ASP A N 1
ATOM 926 C CA . ASP A 1 112 ? -2.601 17.046 -13.033 1.00 90.00 112 ASP A CA 1
ATOM 927 C C . ASP A 1 112 ? -2.565 15.520 -12.954 1.00 90.00 112 ASP A C 1
ATOM 929 O O . ASP A 1 112 ? -3.484 14.889 -12.417 1.00 90.00 112 ASP A O 1
ATOM 933 N N . LEU A 1 113 ? -1.456 14.909 -13.389 1.00 88.44 113 LEU A N 1
ATOM 934 C CA . LEU A 1 113 ? -1.247 13.466 -13.276 1.00 88.44 113 LEU A CA 1
ATOM 935 C C . LEU A 1 113 ? -1.285 12.992 -11.816 1.00 88.44 113 LEU A C 1
ATOM 937 O O . LEU A 1 113 ? -1.961 12.012 -11.489 1.00 88.44 113 LEU A O 1
ATOM 941 N N . LYS A 1 114 ? -0.589 13.699 -10.922 1.00 88.75 114 LYS A N 1
ATOM 942 C CA . LYS A 1 114 ? -0.559 13.404 -9.484 1.00 88.75 114 LYS A CA 1
ATOM 943 C C . LYS A 1 114 ? -1.953 13.457 -8.864 1.00 88.75 114 LYS A C 1
ATOM 945 O O . LYS A 1 114 ? -2.328 12.542 -8.128 1.00 88.75 114 LYS A O 1
ATOM 950 N N . THR A 1 115 ? -2.731 14.486 -9.186 1.00 90.50 115 THR A N 1
ATOM 951 C CA . THR A 1 115 ? -4.103 14.648 -8.683 1.00 90.50 115 THR A CA 1
ATOM 952 C C . THR A 1 115 ? -5.014 13.541 -9.202 1.00 90.50 115 THR A C 1
ATOM 954 O O . THR A 1 115 ? -5.768 12.942 -8.432 1.00 90.50 115 THR A O 1
ATOM 957 N N . ARG A 1 116 ? -4.885 13.192 -10.487 1.00 91.94 116 ARG A N 1
ATOM 958 C CA . ARG A 1 116 ? -5.659 12.117 -11.110 1.00 91.94 116 ARG A CA 1
ATOM 959 C C . ARG A 1 116 ? -5.389 10.762 -10.459 1.00 91.94 116 ARG A C 1
ATOM 961 O O . ARG A 1 116 ? -6.339 10.049 -10.145 1.00 91.94 116 ARG A O 1
ATOM 968 N N . ILE A 1 117 ? -4.121 10.412 -10.224 1.00 91.06 117 ILE A N 1
ATOM 969 C CA . ILE A 1 117 ? -3.774 9.132 -9.588 1.00 91.06 117 ILE A CA 1
ATOM 970 C C . ILE A 1 117 ? -4.221 9.116 -8.124 1.00 91.06 117 ILE A C 1
ATOM 972 O O . ILE A 1 117 ? -4.786 8.122 -7.675 1.00 91.06 117 ILE A O 1
ATOM 976 N N . LYS A 1 118 ? -4.035 10.218 -7.384 1.00 90.19 118 LYS A N 1
ATOM 977 C CA . LYS A 1 118 ? -4.497 10.319 -5.993 1.00 90.19 118 LYS A CA 1
ATOM 978 C C . LYS A 1 118 ? -6.011 10.100 -5.887 1.00 90.19 118 LYS A C 1
ATOM 980 O O . LYS A 1 118 ? -6.450 9.286 -5.080 1.00 90.19 118 LYS A O 1
ATOM 985 N N . SER A 1 119 ? -6.794 10.763 -6.738 1.00 92.44 119 SER A N 1
ATOM 986 C CA . SER A 1 119 ? -8.249 10.588 -6.774 1.00 92.44 119 SER A CA 1
ATOM 987 C C . SER A 1 119 ? -8.652 9.156 -7.149 1.00 92.44 119 SER A C 1
ATOM 989 O O . SER A 1 119 ? -9.535 8.578 -6.517 1.00 92.44 119 SER A O 1
ATOM 991 N N . ASP A 1 120 ? -7.978 8.542 -8.127 1.00 92.88 120 ASP A N 1
ATOM 992 C CA . ASP A 1 120 ? -8.219 7.146 -8.512 1.00 92.88 120 ASP A CA 1
ATOM 993 C C . ASP A 1 120 ? -7.975 6.174 -7.348 1.00 92.88 120 ASP A C 1
ATOM 995 O O . ASP A 1 120 ? -8.798 5.294 -7.100 1.00 92.88 120 ASP A O 1
ATOM 999 N N . LEU A 1 121 ? -6.888 6.366 -6.593 1.00 90.38 121 LEU A N 1
ATOM 1000 C CA . LEU A 1 121 ? -6.563 5.562 -5.413 1.00 90.38 121 LEU A CA 1
ATOM 1001 C C . LEU A 1 121 ? -7.616 5.702 -4.306 1.00 90.38 121 LEU A C 1
ATOM 1003 O O . LEU A 1 121 ? -8.080 4.700 -3.759 1.00 90.38 121 LEU A O 1
ATOM 1007 N N . GLU A 1 122 ? -8.034 6.929 -3.994 1.00 90.19 122 GLU A N 1
ATOM 1008 C CA . GLU A 1 122 ? -9.072 7.189 -2.990 1.00 90.19 122 GLU A CA 1
ATOM 1009 C C . GLU A 1 122 ? -10.424 6.580 -3.393 1.00 90.19 122 GLU A C 1
ATOM 1011 O O . GLU A 1 122 ? -11.124 5.987 -2.565 1.00 90.19 122 GLU A O 1
ATOM 1016 N N . ASN A 1 123 ? -10.783 6.674 -4.675 1.00 91.56 123 ASN A N 1
ATOM 1017 C CA . ASN A 1 123 ? -11.991 6.056 -5.215 1.00 91.56 123 ASN A CA 1
ATOM 1018 C C . ASN A 1 123 ? -11.902 4.526 -5.185 1.00 91.56 123 ASN A C 1
ATOM 1020 O O . ASN A 1 123 ? -12.870 3.859 -4.808 1.00 91.56 123 ASN A O 1
ATOM 1024 N N . PHE A 1 124 ? -10.739 3.960 -5.517 1.00 89.75 124 PHE A N 1
ATOM 1025 C CA . PHE A 1 124 ? -10.503 2.521 -5.452 1.00 89.75 124 PHE A CA 1
ATOM 1026 C C . PHE A 1 124 ? -10.724 1.979 -4.033 1.00 89.75 124 PHE A C 1
ATOM 1028 O O . PHE A 1 124 ? -11.444 0.987 -3.881 1.00 89.75 124 PHE A O 1
ATOM 1035 N N . LEU A 1 125 ? -10.218 2.671 -3.003 1.00 86.19 125 LEU A N 1
ATOM 1036 C CA . LEU A 1 125 ? -10.429 2.309 -1.595 1.00 86.19 125 LEU A CA 1
ATOM 1037 C C . LEU A 1 125 ? -11.915 2.293 -1.202 1.00 86.19 125 LEU A C 1
ATOM 1039 O O . LEU A 1 125 ? -12.374 1.357 -0.547 1.00 86.19 125 LEU A O 1
ATOM 1043 N N . LYS A 1 126 ? -12.692 3.290 -1.643 1.00 88.62 126 LYS A N 1
ATOM 1044 C CA . LYS A 1 126 ? -14.137 3.391 -1.353 1.00 88.62 126 LYS A CA 1
ATOM 1045 C C . LYS A 1 126 ? -14.980 2.387 -2.148 1.00 88.62 126 LYS A C 1
ATOM 1047 O O . LYS A 1 126 ? -16.061 1.994 -1.715 1.00 88.62 126 LYS A O 1
ATOM 1052 N N . SER A 1 127 ? -14.492 1.943 -3.304 1.00 88.19 127 SER A N 1
ATOM 1053 C CA . SER A 1 127 ? -15.245 1.100 -4.240 1.00 88.19 127 SER A CA 1
ATOM 1054 C C . SER A 1 127 ? -15.358 -0.382 -3.847 1.00 88.19 127 SER A C 1
ATOM 1056 O O . SER A 1 127 ? -16.036 -1.133 -4.545 1.00 88.19 127 SER A O 1
ATOM 1058 N N . ARG A 1 128 ? -14.774 -0.836 -2.727 1.00 84.88 128 ARG A N 1
ATOM 1059 C CA . ARG A 1 128 ? -14.779 -2.260 -2.322 1.00 84.88 128 ARG A CA 1
ATOM 1060 C C . ARG A 1 128 ? -16.177 -2.894 -2.335 1.00 84.88 128 ARG A C 1
ATOM 1062 O O . ARG A 1 128 ? -16.371 -3.960 -2.917 1.00 84.88 128 ARG A O 1
ATOM 1069 N N . GLN A 1 129 ? -17.167 -2.219 -1.743 1.00 87.44 129 GLN A N 1
ATOM 1070 C CA . GLN A 1 129 ? -18.550 -2.715 -1.710 1.00 87.44 129 GLN A CA 1
ATOM 1071 C C . GLN A 1 129 ? -19.168 -2.805 -3.110 1.00 87.44 129 GLN A C 1
ATOM 1073 O O . GLN A 1 129 ? -19.944 -3.716 -3.385 1.00 87.44 129 GLN A O 1
ATOM 1078 N N . TYR A 1 130 ? -18.811 -1.881 -4.002 1.00 88.75 130 TYR A N 1
ATOM 1079 C CA . TYR A 1 130 ? -19.277 -1.880 -5.384 1.00 88.75 130 TYR A CA 1
ATOM 1080 C C . TYR A 1 130 ? -18.726 -3.084 -6.163 1.00 88.75 130 TYR A C 1
ATOM 1082 O O . TYR A 1 130 ? -19.497 -3.793 -6.805 1.00 88.75 130 TYR A O 1
ATOM 1090 N N . TYR A 1 131 ? -17.428 -3.389 -6.033 1.00 88.12 131 TYR A N 1
ATOM 1091 C CA . TYR A 1 131 ? -16.823 -4.586 -6.638 1.00 88.12 131 TYR A CA 1
ATOM 1092 C C . TYR A 1 131 ? -17.457 -5.878 -6.112 1.00 88.12 131 TYR A C 1
ATOM 1094 O O . TYR A 1 131 ? -17.807 -6.751 -6.906 1.00 88.12 131 TYR A O 1
ATOM 1102 N N . HIS A 1 132 ? -17.680 -5.958 -4.795 1.00 88.50 132 HIS A N 1
ATOM 1103 C CA . HIS A 1 132 ? -18.338 -7.103 -4.167 1.00 88.50 132 HIS A CA 1
ATOM 1104 C C . HIS A 1 132 ? -19.760 -7.318 -4.706 1.00 88.50 132 HIS A C 1
ATOM 1106 O O . HIS A 1 132 ? -20.120 -8.436 -5.062 1.00 88.50 132 HIS A O 1
ATOM 1112 N N . ARG A 1 133 ? -20.565 -6.251 -4.822 1.00 91.56 133 ARG A N 1
ATOM 1113 C CA . ARG A 1 133 ? -21.934 -6.327 -5.369 1.00 91.56 133 ARG A CA 1
ATOM 1114 C C . ARG A 1 133 ? -21.969 -6.799 -6.821 1.00 91.56 133 ARG A C 1
ATOM 1116 O O . ARG A 1 133 ? -22.897 -7.496 -7.204 1.00 91.56 133 ARG A O 1
ATOM 1123 N N . LEU A 1 134 ? -20.968 -6.431 -7.618 1.00 91.75 134 LEU A N 1
ATOM 1124 C CA . LEU A 1 134 ? -20.859 -6.844 -9.017 1.00 91.75 134 LEU A CA 1
ATOM 1125 C C . LEU A 1 134 ? -20.211 -8.225 -9.209 1.00 91.75 134 LEU A C 1
ATOM 1127 O O . LEU A 1 134 ? -20.042 -8.648 -10.352 1.00 91.75 134 LEU A O 1
ATOM 1131 N N . GLY A 1 135 ? -19.786 -8.900 -8.134 1.00 89.19 135 GLY A N 1
ATOM 1132 C CA . GLY A 1 135 ? -19.046 -10.163 -8.220 1.00 89.19 135 GLY A CA 1
ATOM 1133 C C . GLY A 1 135 ? -17.681 -10.029 -8.906 1.00 89.19 135 GLY A C 1
ATOM 1134 O O . GLY A 1 135 ? -17.154 -11.004 -9.437 1.00 89.19 135 GLY A O 1
ATOM 1135 N N . ARG A 1 136 ? -17.105 -8.820 -8.941 1.00 88.81 136 ARG A N 1
ATOM 1136 C CA . ARG A 1 136 ? -15.815 -8.550 -9.588 1.00 88.81 136 ARG A CA 1
ATOM 1137 C C . ARG A 1 136 ? -14.684 -8.579 -8.571 1.00 88.81 136 ARG A C 1
ATOM 1139 O O . ARG A 1 136 ? -14.822 -8.094 -7.451 1.00 88.81 136 ARG A O 1
ATOM 1146 N N . VAL A 1 137 ? -13.528 -9.082 -8.996 1.00 87.38 137 VAL A N 1
ATOM 1147 C CA . VAL A 1 137 ? -12.310 -9.071 -8.178 1.00 87.38 137 VAL A CA 1
ATOM 1148 C C . VAL A 1 137 ? -11.873 -7.626 -7.937 1.00 87.38 137 VAL A C 1
ATOM 1150 O O . VAL A 1 137 ? -11.660 -6.864 -8.880 1.00 87.38 137 VAL A O 1
ATOM 1153 N N . TRP A 1 138 ? -11.720 -7.250 -6.670 1.00 88.94 138 TRP A N 1
ATOM 1154 C CA . TRP A 1 138 ? -11.250 -5.927 -6.271 1.00 88.94 138 TRP A CA 1
ATOM 1155 C C . TR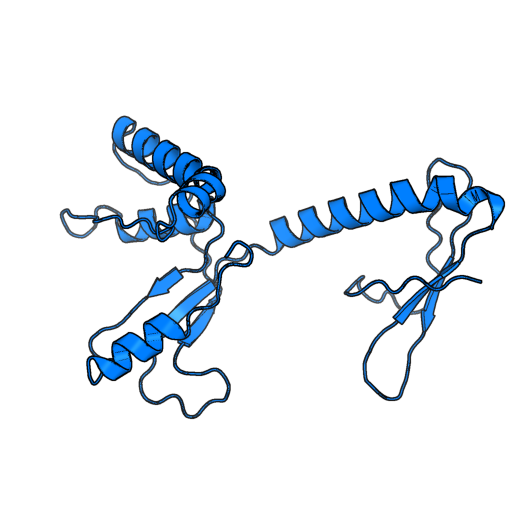P A 1 138 ? -9.724 -5.839 -6.434 1.00 88.94 138 TRP A C 1
ATOM 1157 O O . TRP A 1 138 ? -8.963 -6.202 -5.541 1.00 88.94 138 TRP A O 1
ATOM 1167 N N . LYS A 1 139 ? -9.270 -5.414 -7.621 1.00 89.75 139 LYS A N 1
ATOM 1168 C CA . LYS A 1 139 ? -7.848 -5.293 -7.983 1.00 89.75 139 LYS A CA 1
ATOM 1169 C C . LYS A 1 139 ? -7.612 -4.065 -8.863 1.00 89.75 139 LYS A C 1
ATOM 1171 O O . LYS A 1 139 ? -8.389 -3.800 -9.778 1.00 89.75 139 LYS A O 1
ATOM 1176 N N . ARG A 1 140 ? -6.506 -3.353 -8.624 1.00 90.31 140 ARG A N 1
ATOM 1177 C CA . ARG A 1 140 ? -6.045 -2.215 -9.435 1.00 90.31 140 ARG A CA 1
ATOM 1178 C C . ARG A 1 140 ? -4.568 -2.384 -9.783 1.00 90.31 140 ARG A C 1
ATOM 1180 O O . ARG A 1 140 ? -3.781 -2.764 -8.923 1.00 90.31 140 ARG A O 1
ATOM 1187 N N . SER A 1 141 ? -4.202 -2.130 -11.037 1.00 91.88 141 SER A N 1
ATOM 1188 C CA . SER A 1 141 ? -2.822 -2.215 -11.532 1.00 91.88 141 SER A CA 1
ATOM 1189 C C . SER A 1 141 ? -2.418 -0.915 -12.217 1.00 91.88 141 SER A C 1
ATOM 1191 O O . SER A 1 141 ? -3.190 -0.381 -13.012 1.00 91.88 141 SER A O 1
ATOM 1193 N N . TYR A 1 142 ? -1.198 -0.454 -11.949 1.00 91.81 142 TYR A N 1
ATOM 1194 C CA . TYR A 1 142 ? -0.600 0.726 -12.570 1.00 91.81 142 TYR A CA 1
ATOM 1195 C C . TYR A 1 142 ? 0.677 0.322 -13.304 1.00 91.81 142 TYR A C 1
ATOM 1197 O O . TYR A 1 142 ? 1.453 -0.485 -12.793 1.00 91.81 142 TYR A O 1
ATOM 1205 N N . LEU A 1 143 ? 0.898 0.894 -14.487 1.00 91.94 143 LEU A N 1
ATOM 1206 C CA . LEU A 1 143 ? 2.133 0.738 -15.250 1.00 91.94 143 LEU A CA 1
ATOM 1207 C C . LEU A 1 143 ? 2.860 2.081 -15.284 1.00 91.94 143 LEU A C 1
ATOM 1209 O O . LEU A 1 143 ? 2.343 3.054 -15.828 1.00 91.94 143 LEU A O 1
ATOM 1213 N N . LEU A 1 144 ? 4.054 2.127 -14.697 1.00 89.62 144 LEU A N 1
ATOM 1214 C CA . LEU A 1 144 ? 4.898 3.318 -14.651 1.00 89.62 144 LEU A CA 1
ATOM 1215 C C . LEU A 1 144 ? 6.049 3.149 -15.642 1.00 89.62 144 LEU A C 1
ATOM 1217 O O . LEU A 1 144 ? 6.885 2.264 -15.472 1.00 89.62 144 LEU A O 1
ATOM 1221 N N . TYR A 1 145 ? 6.113 4.008 -16.657 1.00 90.75 145 TYR A N 1
ATOM 1222 C CA . TYR A 1 145 ? 7.147 3.976 -17.691 1.00 90.75 145 TYR A CA 1
ATOM 1223 C C . TYR A 1 145 ? 7.812 5.351 -17.848 1.00 90.75 145 TYR A C 1
ATOM 1225 O O . TYR A 1 145 ? 7.263 6.370 -17.442 1.00 90.75 145 TYR A O 1
ATOM 1233 N N . GLY A 1 146 ? 9.038 5.373 -18.375 1.00 89.94 146 GLY A N 1
ATOM 1234 C CA . GLY A 1 146 ? 9.846 6.586 -18.562 1.00 89.94 146 GLY A CA 1
ATOM 1235 C C . GLY A 1 146 ? 11.336 6.318 -18.346 1.00 89.94 146 GLY A C 1
ATOM 1236 O O . GLY A 1 146 ? 11.698 5.230 -17.891 1.00 89.94 146 GLY A O 1
ATOM 1237 N N . SER A 1 147 ? 12.197 7.302 -18.606 1.00 90.31 147 SER A N 1
ATOM 1238 C CA . SER A 1 147 ? 13.658 7.189 -18.450 1.00 90.31 147 SER A CA 1
ATOM 1239 C C . SER A 1 147 ? 14.090 6.804 -17.028 1.00 90.31 147 SER A C 1
ATOM 1241 O O . SER A 1 147 ? 13.382 7.036 -16.043 1.00 90.31 147 SER A O 1
ATOM 1243 N N . ALA A 1 148 ? 15.249 6.160 -16.884 1.00 87.75 148 ALA A N 1
ATOM 1244 C CA . ALA A 1 148 ? 15.803 5.875 -15.562 1.00 87.75 148 ALA A CA 1
ATOM 1245 C C . ALA A 1 148 ? 16.018 7.189 -14.783 1.00 87.75 148 ALA A C 1
ATOM 1247 O O . ALA A 1 148 ? 16.347 8.215 -15.370 1.00 87.75 148 ALA A O 1
ATOM 1248 N N . GLY A 1 149 ? 15.782 7.174 -13.469 1.00 82.38 149 GLY A N 1
ATOM 1249 C CA . GLY A 1 149 ? 15.942 8.364 -12.622 1.00 82.38 149 GLY A CA 1
ATOM 1250 C C . GLY A 1 149 ? 14.716 9.279 -12.500 1.00 82.38 149 GLY A C 1
ATOM 1251 O O . GLY A 1 149 ? 14.730 10.170 -11.661 1.00 82.38 149 GLY A O 1
ATOM 1252 N N . THR A 1 150 ? 13.607 9.032 -13.210 1.00 83.69 150 THR A N 1
ATOM 1253 C CA . THR A 1 150 ? 12.367 9.842 -13.082 1.00 83.69 150 THR A CA 1
ATOM 1254 C C . THR A 1 150 ? 11.549 9.571 -11.809 1.00 83.69 150 THR A C 1
ATOM 1256 O O . THR A 1 150 ? 10.344 9.800 -11.783 1.00 83.69 150 THR A O 1
ATOM 1259 N N . GLY A 1 151 ? 12.157 9.001 -10.766 1.00 86.19 151 GLY A N 1
ATOM 1260 C CA . GLY A 1 151 ? 11.486 8.796 -9.478 1.00 86.19 151 GLY A CA 1
ATOM 1261 C C . GLY A 1 151 ? 10.345 7.769 -9.470 1.00 86.19 151 GLY A C 1
ATOM 1262 O O . GLY A 1 151 ? 9.519 7.809 -8.567 1.00 86.19 151 GLY A O 1
ATOM 1263 N N . LYS A 1 152 ? 10.278 6.823 -10.420 1.00 90.88 152 LYS A N 1
ATOM 1264 C CA . LYS A 1 152 ? 9.230 5.772 -10.447 1.00 90.88 152 LYS A CA 1
ATOM 1265 C C . LYS A 1 152 ? 9.154 4.977 -9.137 1.00 90.88 152 LYS A C 1
ATOM 1267 O O . LYS A 1 152 ? 8.079 4.841 -8.562 1.00 90.88 152 LYS A O 1
ATOM 1272 N N . SER A 1 153 ? 10.293 4.503 -8.633 1.00 89.81 153 SER A N 1
ATOM 1273 C CA . SER A 1 153 ? 10.357 3.782 -7.352 1.00 89.81 153 SER A CA 1
ATOM 1274 C C . SER A 1 153 ? 10.006 4.690 -6.169 1.00 89.81 153 SER A C 1
ATOM 1276 O O . SER A 1 153 ? 9.307 4.273 -5.249 1.00 89.81 153 SER A O 1
ATOM 1278 N N . THR A 1 154 ? 10.413 5.961 -6.226 1.00 90.94 154 THR A N 1
ATOM 1279 C CA . THR A 1 154 ? 10.048 6.990 -5.240 1.00 90.94 154 THR A CA 1
ATOM 1280 C C . THR A 1 154 ? 8.538 7.238 -5.215 1.00 90.94 154 THR A C 1
ATOM 1282 O O . THR A 1 154 ? 7.952 7.401 -4.146 1.00 90.94 154 THR A O 1
ATOM 1285 N N . PHE A 1 155 ? 7.883 7.211 -6.376 1.00 90.69 155 PHE A N 1
ATOM 1286 C CA . PHE A 1 155 ? 6.434 7.323 -6.481 1.00 90.69 155 PHE A CA 1
ATOM 1287 C C . PHE A 1 155 ? 5.718 6.114 -5.868 1.00 90.69 155 PHE A C 1
ATOM 1289 O O . PHE A 1 155 ? 4.779 6.300 -5.096 1.00 90.69 155 PHE A O 1
ATOM 1296 N N . ILE A 1 156 ? 6.201 4.890 -6.112 1.00 90.81 156 ILE A N 1
ATOM 1297 C CA . ILE A 1 156 ? 5.666 3.676 -5.468 1.00 90.81 156 ILE A CA 1
ATOM 1298 C C . ILE A 1 156 ? 5.780 3.781 -3.940 1.00 90.81 156 ILE A C 1
ATOM 1300 O O . ILE A 1 156 ? 4.814 3.498 -3.232 1.00 90.81 156 ILE A O 1
ATOM 1304 N N . ALA A 1 157 ? 6.920 4.253 -3.428 1.00 90.31 157 ALA A N 1
ATOM 1305 C CA . ALA A 1 157 ? 7.125 4.470 -1.996 1.00 90.31 157 ALA A CA 1
ATOM 1306 C C . ALA A 1 157 ? 6.106 5.462 -1.404 1.00 90.31 157 ALA A C 1
ATOM 1308 O O . ALA A 1 157 ? 5.508 5.205 -0.357 1.00 90.31 157 ALA A O 1
ATOM 1309 N N . ALA A 1 158 ? 5.861 6.571 -2.104 1.00 90.56 158 ALA A N 1
ATOM 1310 C CA . ALA A 1 158 ? 4.869 7.564 -1.712 1.00 90.56 158 ALA A CA 1
ATOM 1311 C C . ALA A 1 158 ? 3.430 7.022 -1.744 1.00 90.56 158 ALA A C 1
ATOM 1313 O O . ALA A 1 158 ? 2.651 7.316 -0.836 1.00 90.56 158 ALA A O 1
ATOM 1314 N N . MET A 1 159 ? 3.079 6.215 -2.752 1.00 89.69 159 MET A N 1
ATOM 1315 C CA . MET A 1 159 ? 1.775 5.547 -2.837 1.00 89.69 159 MET A CA 1
ATOM 1316 C C . MET A 1 159 ? 1.572 4.560 -1.686 1.00 89.69 159 MET A C 1
ATOM 1318 O O . MET A 1 159 ? 0.521 4.572 -1.049 1.00 89.69 159 MET A O 1
ATOM 1322 N N . ALA A 1 160 ? 2.574 3.731 -1.390 1.00 88.94 160 ALA A N 1
ATOM 1323 C CA . ALA A 1 160 ? 2.511 2.762 -0.300 1.00 88.94 160 ALA A CA 1
ATOM 1324 C C . ALA A 1 160 ? 2.290 3.451 1.052 1.00 88.94 160 ALA A C 1
ATOM 1326 O O . ALA A 1 160 ? 1.447 3.021 1.836 1.00 88.94 160 ALA A O 1
ATOM 1327 N N . LYS A 1 161 ? 2.971 4.582 1.282 1.00 86.62 161 LYS A N 1
ATOM 1328 C CA . LYS A 1 161 ? 2.778 5.416 2.473 1.00 86.62 161 LYS A CA 1
ATOM 1329 C C . LYS A 1 161 ? 1.380 6.038 2.533 1.00 86.62 161 LYS A C 1
ATOM 1331 O O . LYS A 1 161 ? 0.752 5.997 3.586 1.00 86.62 161 LYS A O 1
ATOM 1336 N N . LEU A 1 162 ? 0.874 6.565 1.413 1.00 85.06 162 LEU A N 1
ATOM 1337 C CA . LEU A 1 162 ? -0.477 7.135 1.326 1.00 85.06 162 LEU A CA 1
ATOM 1338 C C . LEU A 1 162 ? -1.558 6.094 1.655 1.00 85.06 162 LEU A C 1
ATOM 1340 O O . LEU A 1 162 ? -2.498 6.391 2.386 1.00 85.06 162 LEU A O 1
ATOM 1344 N N . LEU A 1 163 ? -1.419 4.877 1.127 1.00 84.44 163 LEU A N 1
ATOM 1345 C CA . LEU A 1 163 ? -2.375 3.788 1.338 1.00 84.44 163 LEU A CA 1
ATOM 1346 C C . LEU A 1 163 ? -2.156 3.051 2.664 1.00 84.44 163 LEU A C 1
ATOM 1348 O O . LEU A 1 163 ? -3.057 2.357 3.128 1.00 84.44 163 LEU A O 1
ATOM 1352 N N . SER A 1 164 ? -0.975 3.199 3.276 1.00 84.19 164 SER A N 1
ATOM 1353 C CA . SER A 1 164 ? -0.498 2.361 4.385 1.00 84.19 164 SER A CA 1
ATOM 1354 C C . SER A 1 164 ? -0.471 0.870 4.019 1.00 84.19 164 SER A C 1
ATOM 1356 O O . SER A 1 164 ? -0.900 0.022 4.799 1.00 84.19 164 SER A O 1
ATOM 1358 N N . TYR A 1 165 ? -0.041 0.559 2.792 1.00 85.62 165 TYR A N 1
ATOM 1359 C CA . TYR A 1 165 ? 0.008 -0.804 2.253 1.00 85.62 165 TYR A CA 1
ATOM 1360 C C . TYR A 1 165 ? 1.449 -1.299 2.204 1.00 85.62 165 TYR A C 1
ATOM 1362 O O . TYR A 1 165 ? 2.341 -0.554 1.806 1.00 85.62 165 TYR A O 1
ATOM 1370 N N . ASP A 1 166 ? 1.647 -2.569 2.553 1.00 87.81 166 ASP A N 1
ATOM 1371 C CA . ASP A 1 166 ? 2.937 -3.247 2.439 1.00 87.81 166 ASP A CA 1
ATOM 1372 C C . ASP A 1 166 ? 3.364 -3.385 0.968 1.00 87.81 166 ASP A C 1
ATOM 1374 O O . ASP A 1 166 ? 2.543 -3.624 0.077 1.00 87.81 166 ASP A O 1
ATOM 1378 N N . ILE A 1 1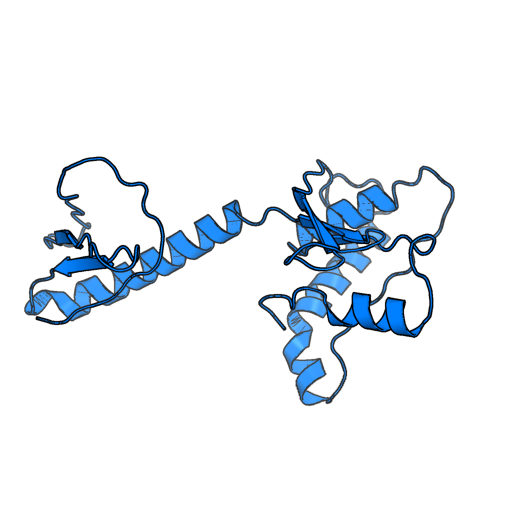67 ? 4.664 -3.254 0.711 1.00 90.38 167 ILE A N 1
ATOM 1379 C CA . ILE A 1 167 ? 5.255 -3.364 -0.625 1.00 90.38 167 ILE A CA 1
ATOM 1380 C C . ILE A 1 167 ? 5.785 -4.782 -0.810 1.00 90.38 167 ILE A C 1
ATOM 1382 O O . ILE A 1 167 ? 6.550 -5.270 0.017 1.00 90.38 167 ILE A O 1
ATOM 1386 N N . TYR A 1 168 ? 5.427 -5.423 -1.920 1.00 90.44 168 TYR A N 1
ATOM 1387 C CA . TYR A 1 168 ? 5.965 -6.722 -2.319 1.00 90.44 168 TYR A CA 1
ATOM 1388 C C . TYR A 1 168 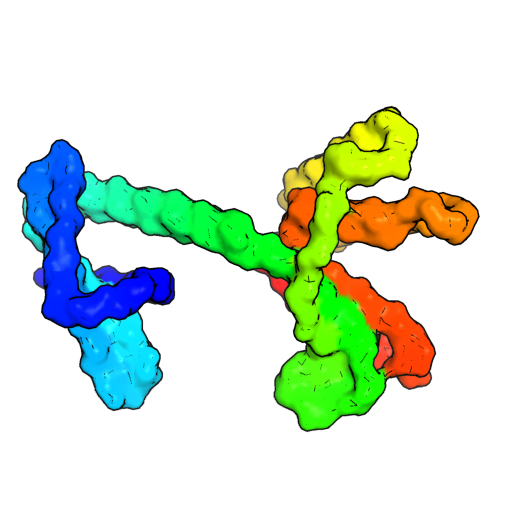? 6.799 -6.561 -3.589 1.00 90.44 168 TYR A C 1
ATOM 1390 O O . TYR A 1 168 ? 6.259 -6.299 -4.663 1.00 90.44 168 TYR A O 1
ATOM 1398 N N . GLU A 1 169 ? 8.110 -6.726 -3.466 1.00 90.69 169 GLU A N 1
ATOM 1399 C CA . GLU A 1 169 ? 9.050 -6.709 -4.581 1.00 90.69 169 GLU A CA 1
ATOM 1400 C C . GLU A 1 169 ? 9.366 -8.145 -5.009 1.00 90.69 169 GLU A C 1
ATOM 1402 O O . GLU A 1 169 ? 9.848 -8.962 -4.221 1.00 90.69 169 GLU A O 1
ATOM 1407 N N . ILE A 1 170 ? 9.069 -8.460 -6.271 1.00 90.56 170 ILE A N 1
ATOM 1408 C CA . ILE A 1 170 ? 9.323 -9.778 -6.853 1.00 90.56 170 ILE A CA 1
ATOM 1409 C C . ILE A 1 170 ? 10.565 -9.692 -7.732 1.00 90.56 170 ILE A C 1
ATOM 1411 O O . ILE A 1 170 ? 10.550 -9.092 -8.804 1.00 90.56 170 ILE A O 1
ATOM 1415 N N . ASN A 1 171 ? 11.623 -10.360 -7.301 1.00 90.25 171 ASN A N 1
ATOM 1416 C CA . ASN A 1 171 ? 12.782 -10.668 -8.109 1.00 90.25 171 ASN A CA 1
ATOM 1417 C C . ASN A 1 171 ? 12.519 -11.949 -8.913 1.00 90.25 171 ASN A C 1
ATOM 1419 O O . ASN A 1 171 ? 12.581 -13.058 -8.374 1.00 90.25 171 ASN A O 1
ATOM 1423 N N . LEU A 1 172 ? 12.243 -11.776 -10.207 1.00 89.06 172 LEU A N 1
ATOM 1424 C CA . LEU A 1 172 ? 11.952 -12.866 -11.141 1.00 89.06 172 LEU A CA 1
ATOM 1425 C C . LEU A 1 172 ? 13.138 -13.816 -11.358 1.00 89.06 172 LEU A C 1
ATOM 1427 O O . LEU A 1 172 ? 12.913 -14.973 -11.682 1.00 89.06 172 LEU A O 1
ATOM 1431 N N . HIS A 1 173 ? 14.381 -13.379 -11.130 1.00 88.69 173 HIS A N 1
ATOM 1432 C CA . HIS A 1 173 ? 15.553 -14.254 -11.262 1.00 88.69 173 HIS A CA 1
ATOM 1433 C C . HIS A 1 173 ? 15.607 -15.347 -10.189 1.00 88.69 173 HIS A C 1
ATOM 1435 O O . HIS A 1 173 ? 16.283 -16.348 -10.379 1.00 88.69 173 HIS A O 1
ATOM 1441 N N . LYS A 1 174 ? 14.898 -15.159 -9.069 1.00 86.25 174 LYS A N 1
ATOM 1442 C CA . LYS A 1 174 ? 14.802 -16.128 -7.964 1.00 86.25 174 LYS A CA 1
ATOM 1443 C C . LYS A 1 174 ? 13.528 -16.975 -8.028 1.00 86.25 174 LYS A C 1
ATOM 1445 O O . LYS A 1 174 ? 13.153 -17.603 -7.040 1.00 86.25 174 LYS A O 1
ATOM 1450 N N . VAL A 1 175 ? 12.795 -16.893 -9.136 1.00 88.44 175 VAL A N 1
ATOM 1451 C CA . VAL A 1 175 ? 11.573 -17.660 -9.371 1.00 88.44 175 VAL A CA 1
ATOM 1452 C C . VAL A 1 175 ? 11.922 -18.787 -10.328 1.00 88.44 175 VAL A C 1
ATOM 1454 O O . VAL A 1 175 ? 12.352 -18.532 -11.449 1.00 88.44 175 VAL A O 1
ATOM 1457 N N . GLU A 1 176 ? 11.737 -20.027 -9.885 1.00 86.06 176 GLU A N 1
ATOM 1458 C CA . GLU A 1 176 ? 12.174 -21.199 -10.651 1.00 86.06 176 GLU A CA 1
ATOM 1459 C C . GLU A 1 176 ? 11.209 -21.538 -11.793 1.00 86.06 176 GLU A C 1
ATOM 1461 O O . GLU A 1 176 ? 11.630 -21.898 -12.891 1.00 86.06 176 GLU A O 1
ATOM 1466 N N . ASN A 1 177 ? 9.899 -21.448 -11.544 1.00 88.19 177 ASN A N 1
ATOM 1467 C CA . ASN A 1 177 ? 8.865 -21.806 -12.515 1.00 88.19 177 ASN A CA 1
ATOM 1468 C C . ASN A 1 177 ? 7.532 -21.066 -12.262 1.00 88.19 177 ASN A C 1
ATOM 1470 O O . ASN A 1 177 ? 7.362 -20.334 -11.287 1.00 88.19 177 ASN A O 1
ATOM 1474 N N . ASP A 1 178 ? 6.552 -21.255 -13.150 1.00 91.00 178 ASP A N 1
ATOM 1475 C CA . ASP A 1 178 ? 5.232 -20.614 -13.033 1.00 91.00 178 ASP A CA 1
ATOM 1476 C C . ASP A 1 178 ? 4.438 -21.073 -11.792 1.00 91.00 178 ASP A C 1
ATOM 1478 O O . ASP A 1 178 ? 3.735 -20.277 -11.166 1.00 91.00 178 ASP A O 1
ATOM 1482 N N . ALA A 1 179 ? 4.568 -22.340 -11.384 1.00 87.62 179 ALA A N 1
ATOM 1483 C CA . ALA A 1 179 ? 3.922 -22.835 -10.165 1.00 87.62 179 ALA A CA 1
ATOM 1484 C C . ALA A 1 179 ? 4.473 -22.121 -8.919 1.00 87.62 179 ALA A C 1
ATOM 1486 O O . ALA A 1 179 ? 3.733 -21.766 -8.000 1.00 87.62 179 ALA A O 1
ATOM 1487 N N . ASP A 1 180 ? 5.768 -21.842 -8.938 1.00 86.12 180 ASP A N 1
ATOM 1488 C CA . ASP A 1 180 ? 6.517 -21.170 -7.897 1.00 86.12 180 ASP A CA 1
ATOM 1489 C C . ASP A 1 180 ? 6.145 -19.676 -7.787 1.00 86.12 180 ASP A C 1
ATOM 1491 O O . ASP A 1 180 ? 5.958 -19.147 -6.684 1.00 86.12 180 ASP A O 1
ATOM 1495 N N . LEU A 1 181 ? 5.908 -19.017 -8.928 1.00 88.00 181 LEU A N 1
ATOM 1496 C CA . LEU A 1 181 ? 5.335 -17.669 -8.992 1.00 88.00 181 LEU A CA 1
ATOM 1497 C C . LEU A 1 181 ? 3.908 -17.629 -8.432 1.00 88.00 181 LEU A C 1
ATOM 1499 O O . LEU A 1 181 ? 3.584 -16.775 -7.602 1.00 88.00 181 LEU A O 1
ATOM 1503 N N . LYS A 1 182 ? 3.050 -18.567 -8.852 1.00 88.19 182 LYS A N 1
ATOM 1504 C CA . LYS A 1 182 ? 1.675 -18.694 -8.340 1.00 88.19 182 LYS A CA 1
ATOM 1505 C C . LYS A 1 182 ? 1.665 -18.903 -6.829 1.00 88.19 182 LYS A C 1
ATOM 1507 O O . LYS A 1 182 ? 0.864 -18.282 -6.126 1.00 88.19 182 LYS A O 1
ATOM 1512 N N . TYR A 1 183 ? 2.592 -19.712 -6.319 1.00 86.12 183 TYR A N 1
ATOM 1513 C CA . TYR A 1 183 ? 2.765 -19.913 -4.888 1.00 86.12 183 TYR A CA 1
ATOM 1514 C C . TYR A 1 183 ? 3.109 -18.600 -4.163 1.00 86.12 183 TYR A C 1
ATOM 1516 O O . TYR A 1 183 ? 2.433 -18.264 -3.187 1.00 86.12 183 TYR A O 1
ATOM 1524 N N . LEU A 1 184 ? 4.068 -17.804 -4.659 1.00 86.38 184 LEU A N 1
ATOM 1525 C CA . LEU A 1 184 ? 4.419 -16.502 -4.060 1.00 86.38 184 LEU A CA 1
ATOM 1526 C C . LEU A 1 184 ? 3.234 -15.543 -3.993 1.00 86.38 184 LEU A C 1
ATOM 1528 O O . LEU A 1 184 ? 2.998 -14.933 -2.947 1.00 86.38 184 LEU A O 1
ATOM 1532 N N . LEU A 1 185 ? 2.479 -15.437 -5.088 1.00 86.62 185 LEU A N 1
ATOM 1533 C CA . LEU A 1 185 ? 1.305 -14.569 -5.177 1.00 86.62 185 LEU A CA 1
ATOM 1534 C C . LEU A 1 185 ? 0.191 -15.014 -4.217 1.00 86.62 185 LEU A C 1
ATOM 1536 O O . LEU A 1 185 ? -0.510 -14.174 -3.660 1.00 86.62 185 LEU A O 1
ATOM 1540 N N . SER A 1 186 ? 0.056 -16.320 -3.967 1.00 83.62 186 SER A N 1
ATOM 1541 C CA . SER A 1 186 ? -0.934 -16.859 -3.022 1.00 83.62 186 SER A CA 1
ATOM 1542 C C . SER A 1 186 ? -0.579 -16.637 -1.545 1.00 83.62 186 SER A C 1
ATOM 1544 O O . SER A 1 186 ? -1.468 -16.616 -0.695 1.00 83.62 186 SER A O 1
ATOM 1546 N N . LYS A 1 187 ? 0.712 -16.468 -1.225 1.00 80.50 187 LYS A N 1
ATOM 1547 C CA . LYS A 1 187 ? 1.236 -16.357 0.149 1.00 80.50 187 LYS A CA 1
ATOM 1548 C C . LYS A 1 187 ? 1.385 -14.920 0.653 1.00 80.50 187 LYS A C 1
ATOM 1550 O O . LYS A 1 187 ? 1.958 -14.705 1.719 1.00 80.50 187 LYS A O 1
ATOM 1555 N N . GLN A 1 188 ? 0.882 -13.939 -0.086 1.00 79.50 188 GLN A N 1
ATOM 1556 C CA . GLN A 1 188 ? 0.870 -12.546 0.356 1.00 79.50 188 GLN A CA 1
ATOM 1557 C C . GLN A 1 188 ? -0.054 -12.380 1.570 1.00 79.50 188 GLN A C 1
ATOM 1559 O O . GLN A 1 188 ? -1.109 -13.017 1.657 1.00 79.50 188 GLN A O 1
ATOM 1564 N N . ARG A 1 189 ? 0.334 -11.520 2.522 1.00 67.69 189 ARG A N 1
ATOM 1565 C CA . ARG A 1 189 ? -0.518 -11.205 3.671 1.00 67.69 189 ARG A CA 1
ATOM 1566 C C . ARG A 1 189 ? -1.772 -10.534 3.128 1.00 67.69 189 ARG A C 1
ATOM 1568 O O . ARG A 1 189 ? -1.687 -9.494 2.478 1.00 67.69 189 ARG A O 1
ATOM 1575 N N . LYS A 1 190 ? -2.938 -11.131 3.380 1.00 58.41 190 LYS A N 1
ATOM 1576 C CA . LYS A 1 190 ? -4.204 -10.472 3.065 1.00 58.41 190 LYS A CA 1
ATOM 1577 C C . LYS A 1 190 ? -4.250 -9.176 3.865 1.00 58.41 190 LYS A C 1
ATOM 1579 O O . LYS A 1 190 ? -4.022 -9.190 5.074 1.00 58.41 190 LYS A O 1
ATOM 1584 N N . SER A 1 191 ? -4.492 -8.064 3.177 1.00 51.75 191 SER A N 1
ATOM 1585 C CA . SER A 1 191 ? -4.746 -6.779 3.823 1.00 51.75 191 SER A CA 1
ATOM 1586 C C . SER A 1 191 ? -5.812 -6.982 4.910 1.00 51.75 191 SER A C 1
ATOM 1588 O O . SER A 1 191 ? -6.762 -7.732 4.665 1.00 51.75 191 SER A O 1
ATOM 1590 N N . PRO A 1 192 ? -5.718 -6.334 6.084 1.00 45.84 192 PRO A N 1
ATOM 1591 C CA . PRO A 1 192 ? -6.783 -6.378 7.096 1.00 45.84 192 PRO A CA 1
ATOM 1592 C C . PRO A 1 192 ? -8.140 -5.905 6.541 1.00 45.84 192 PRO A C 1
ATOM 1594 O O . PRO A 1 192 ? -9.187 -6.150 7.130 1.00 45.84 192 PRO A O 1
ATOM 1597 N N . TYR A 1 193 ? -8.124 -5.272 5.366 1.00 46.09 193 T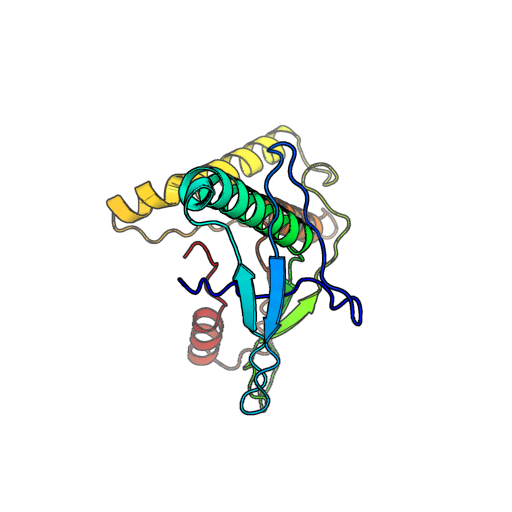YR A N 1
ATOM 1598 C CA . TYR A 1 193 ? -9.285 -4.853 4.598 1.00 46.09 193 TYR A CA 1
ATOM 1599 C C . TYR A 1 193 ? -9.631 -5.798 3.426 1.00 46.09 193 TYR A C 1
ATOM 1601 O O . TYR A 1 193 ? -10.287 -5.343 2.492 1.00 46.09 193 TYR A O 1
ATOM 1609 N N . SER A 1 194 ? -9.195 -7.068 3.425 1.00 43.66 194 SER A N 1
ATOM 1610 C CA . SER A 1 194 ? -9.564 -8.087 2.408 1.00 43.66 194 SER A CA 1
ATOM 1611 C C . SER A 1 194 ? -10.762 -8.907 2.838 1.00 43.66 194 SER A C 1
ATOM 1613 O O . SER A 1 194 ? -10.842 -9.248 4.033 1.00 43.66 194 SER A O 1
#